Protein AF-A0A7C5IAH4-F1 (afdb_monomer)

Solvent-accessible surface area (backbone atoms only — not comparable to full-atom values): 9444 Å² total; per-residue (Å²): 67,32,39,29,23,93,40,56,78,52,20,49,87,31,59,65,50,56,49,85,66,68,36,58,56,91,59,84,66,89,67,88,42,60,25,32,42,70,59,44,63,62,42,55,31,53,30,39,35,43,32,27,32,43,96,92,43,73,28,76,44,74,42,70,47,73,36,71,8,55,22,60,47,55,65,52,66,68,43,78,52,85,71,53,70,66,52,60,30,53,31,30,76,99,60,45,26,37,19,83,31,48,64,45,38,22,33,48,26,55,54,50,73,91,84,45,82,87,65,87,72,67,78,35,37,21,29,21,39,41,22,37,30,10,14,85,45,97,50,43,49,66,16,31,6,30,39,39,35,16,16,29,22,40,34,79,75,30,63,48,55,39,13,11,34,26,31,9,28,84,72,20,79,68,42,70,35,81,44,58,10,34,26,38,47,48,72,73

Radius of gyration: 15.11 Å; Cα contacts (8 Å, |Δi|>4): 551; chains: 1; bounding box: 35×38×38 Å

Secondary structure (DSSP, 8-state):
-EE-TT--TTSTT-GGGTS---BSTT--S-SS--BB-HHHHH--EEEEEEEEEETTEEEEEEEEEEES-HHHHHTS--EE--S-HHHHHTTSTTT----SS--EEEEEE----TT--S----TT--EEEEEEEE-SSSSSSS--EEEEEEEE--GGG--TT--EEEEE-SS-TT--EEEE-EEEEEE-

Foldseek 3Di:
DKAQQPFLCQAQPHCLQADQDWDPQVDPDPPRDDTDHNQQVAPWFQKKKKWWQAPNDIDIFIWTDTDRHSNRLSNDADDATDRFPVSLQRSHVLARKAADEPFGFAAFDAADDDPAPPCPPLAFAKTAGHWTFHDNDNGRHRTQKIAAANIAGQPQRADRRRRHGIAHADRIPSHGHNGGTMMDMDGD

Nearest PDB structures (foldseek):
  4ywn-assembly1_A  TM=5.403E-01  e=9.386E-01  Mycobacterium avium 104
  7ohp-assembly1_S  TM=4.202E-01  e=5.282E+00  Saccharomyces cerevisiae S288C
  5ilb-assembly1_A  TM=2.274E-01  e=9.583E+00  Arabidopsis thaliana

Mean predicted aligned error: 3.91 Å

Structure (mmCIF, N/CA/C/O backbone):
data_AF-A0A7C5IAH4-F1
#
_entry.id   AF-A0A7C5IAH4-F1
#
loop_
_atom_site.group_PDB
_atom_site.id
_atom_site.type_symbol
_atom_site.label_atom_id
_atom_site.label_alt_id
_atom_site.label_comp_id
_atom_site.label_asym_id
_atom_site.label_entity_id
_atom_site.label_seq_id
_atom_site.pdbx_PDB_ins_code
_atom_site.Cartn_x
_atom_site.Cartn_y
_atom_site.Cartn_z
_atom_site.occupancy
_atom_site.B_iso_or_equiv
_atom_site.auth_seq_id
_atom_site.auth_comp_id
_atom_site.auth_asym_id
_atom_site.auth_atom_id
_atom_site.pdbx_PDB_model_num
ATOM 1 N N . MET A 1 1 ? -6.726 2.984 10.040 1.00 95.94 1 MET A N 1
ATOM 2 C CA . MET A 1 1 ? -5.299 3.289 10.308 1.00 95.94 1 MET A CA 1
ATOM 3 C C . MET A 1 1 ? -4.932 4.519 9.498 1.00 95.94 1 MET A C 1
ATOM 5 O O . MET A 1 1 ? -5.522 4.708 8.438 1.00 95.94 1 MET A O 1
ATOM 9 N N . LYS A 1 2 ? -4.020 5.352 9.992 1.00 96.31 2 LYS A N 1
ATOM 10 C CA . LYS A 1 2 ? -3.484 6.521 9.293 1.00 96.31 2 LYS A CA 1
ATOM 11 C C . LYS A 1 2 ? -1.965 6.414 9.242 1.00 96.31 2 LYS A C 1
ATOM 13 O O . LYS A 1 2 ? -1.368 5.999 10.233 1.00 96.31 2 LYS A O 1
ATOM 18 N N . THR A 1 3 ? -1.364 6.789 8.122 1.00 96.44 3 THR A N 1
ATOM 19 C CA . THR A 1 3 ? 0.090 6.841 7.945 1.00 96.44 3 THR A CA 1
ATOM 20 C C . THR A 1 3 ? 0.494 8.264 7.581 1.00 96.44 3 THR A C 1
ATOM 22 O O . THR A 1 3 ? -0.057 8.865 6.659 1.00 96.44 3 THR A O 1
ATOM 25 N N . LEU A 1 4 ? 1.439 8.835 8.319 1.00 96.38 4 LEU A N 1
ATOM 26 C CA . LEU A 1 4 ? 2.018 10.130 7.992 1.00 96.38 4 LEU A CA 1
ATOM 27 C C . LEU A 1 4 ? 3.124 9.918 6.953 1.00 96.38 4 LEU A C 1
ATOM 29 O O . LEU A 1 4 ? 4.078 9.190 7.215 1.00 96.38 4 LEU A O 1
ATOM 33 N N . GLY A 1 5 ? 3.024 10.561 5.786 1.00 95.50 5 GLY A N 1
ATOM 34 C CA . GLY A 1 5 ? 3.959 10.314 4.678 1.00 95.50 5 GLY A CA 1
ATOM 35 C C . GLY A 1 5 ? 5.416 10.678 4.992 1.00 95.50 5 GLY A C 1
ATOM 36 O O . GLY A 1 5 ? 6.334 10.100 4.418 1.00 95.50 5 GLY A O 1
ATOM 37 N N . SER A 1 6 ? 5.646 11.608 5.923 1.00 95.19 6 SER A N 1
ATOM 38 C CA . SER A 1 6 ? 6.979 12.010 6.401 1.00 95.19 6 SER A CA 1
ATOM 39 C C . SER A 1 6 ? 7.531 11.143 7.541 1.00 95.19 6 SER A C 1
ATOM 41 O O . SER A 1 6 ? 8.636 11.393 8.016 1.00 95.19 6 SER A O 1
ATOM 43 N N . SER A 1 7 ? 6.776 10.147 8.002 1.00 95.88 7 SER A N 1
ATOM 44 C CA . SER A 1 7 ? 7.198 9.194 9.030 1.00 95.88 7 SER A CA 1
ATOM 45 C C . SER A 1 7 ? 7.733 7.908 8.397 1.00 95.88 7 SER A C 1
ATOM 47 O O . SER A 1 7 ? 7.504 7.653 7.221 1.00 95.88 7 SER A O 1
ATOM 49 N N . ASN A 1 8 ? 8.406 7.067 9.181 1.00 95.44 8 ASN A N 1
ATOM 50 C CA . ASN A 1 8 ? 8.755 5.688 8.819 1.00 95.44 8 ASN A CA 1
ATOM 51 C C . ASN A 1 8 ? 8.068 4.646 9.727 1.00 95.44 8 ASN A C 1
ATOM 53 O O . ASN A 1 8 ? 8.362 3.456 9.667 1.00 95.44 8 ASN A O 1
ATOM 57 N N . ARG A 1 9 ? 7.120 5.065 10.577 1.00 97.06 9 ARG A N 1
ATOM 58 C CA . ARG A 1 9 ? 6.503 4.202 11.603 1.00 97.06 9 ARG A CA 1
ATOM 59 C C . ARG A 1 9 ? 5.793 2.983 11.047 1.00 97.06 9 ARG A C 1
ATOM 61 O O . ARG A 1 9 ? 5.771 1.927 11.678 1.00 97.06 9 ARG A O 1
ATOM 68 N N . PHE A 1 10 ? 5.167 3.161 9.895 1.00 97.69 10 PHE A N 1
ATOM 69 C CA . PHE A 1 10 ? 4.314 2.163 9.276 1.00 97.69 10 PHE A CA 1
ATOM 70 C C . PHE A 1 10 ? 4.863 1.701 7.932 1.00 97.69 10 PHE A C 1
ATOM 72 O O . PHE A 1 10 ? 4.076 1.356 7.064 1.00 97.69 10 PHE A O 1
ATOM 79 N N . ILE A 1 11 ? 6.189 1.653 7.761 1.00 97.75 11 ILE A N 1
ATOM 80 C CA . ILE A 1 11 ? 6.822 0.929 6.644 1.00 97.75 11 ILE A CA 1
ATOM 81 C C . ILE A 1 11 ? 6.448 -0.561 6.670 1.00 97.75 11 ILE A C 1
ATOM 83 O O . ILE A 1 11 ? 5.926 -1.062 7.671 1.00 97.75 11 ILE A O 1
ATOM 87 N N . TYR A 1 12 ? 6.704 -1.282 5.578 1.00 97.12 12 TYR A N 1
ATOM 88 C CA . TYR A 1 12 ? 6.283 -2.681 5.419 1.00 97.12 12 TYR A CA 1
ATOM 89 C C . TYR A 1 12 ? 6.704 -3.591 6.588 1.00 97.12 12 TYR A C 1
ATOM 91 O O . TYR A 1 12 ? 5.894 -4.377 7.091 1.00 97.12 12 TYR A O 1
ATOM 99 N N . SER A 1 13 ? 7.960 -3.481 7.028 1.00 96.06 13 SER A N 1
ATOM 100 C CA . SER A 1 13 ? 8.567 -4.282 8.100 1.00 96.06 13 SER A CA 1
ATOM 101 C C . SER A 1 13 ? 8.073 -3.952 9.514 1.00 96.06 13 SER A C 1
ATOM 103 O O . SER A 1 13 ? 8.376 -4.689 10.452 1.00 96.06 13 SER A O 1
ATOM 105 N N . SER A 1 14 ? 7.284 -2.889 9.685 1.00 97.69 14 SER A N 1
ATOM 106 C CA . SER A 1 14 ? 6.789 -2.462 10.993 1.00 97.69 14 SER A CA 1
ATOM 107 C C . SER A 1 14 ? 5.943 -3.538 11.685 1.00 97.69 14 SER A C 1
ATOM 109 O O . SER A 1 14 ? 4.994 -4.075 11.103 1.00 97.69 14 SER A O 1
ATOM 111 N N . SER A 1 15 ? 6.234 -3.811 12.963 1.00 98.06 15 SER A N 1
ATOM 112 C CA . SER A 1 15 ? 5.470 -4.776 13.768 1.00 98.06 15 SER A CA 1
ATOM 113 C C . SER A 1 15 ? 4.010 -4.361 13.945 1.00 98.06 15 SER A C 1
ATOM 115 O O . SER A 1 15 ? 3.147 -5.228 14.092 1.00 98.06 15 SER A O 1
ATOM 117 N N . TYR A 1 16 ? 3.715 -3.058 13.841 1.00 98.25 16 TYR A N 1
ATOM 118 C CA . TYR A 1 16 ? 2.363 -2.511 13.942 1.00 98.25 16 TYR A CA 1
ATOM 119 C C . TYR A 1 16 ? 1.395 -3.092 12.906 1.00 98.25 16 TYR A C 1
ATOM 121 O O . TYR A 1 16 ? 0.187 -3.055 13.131 1.00 98.25 16 TYR A O 1
ATOM 129 N N . TRP A 1 17 ? 1.868 -3.656 11.793 1.00 98.38 17 TRP A N 1
ATOM 130 C CA . TRP A 1 17 ? 0.987 -4.355 10.853 1.00 98.38 17 TRP A CA 1
ATOM 131 C C . TRP A 1 17 ? 0.451 -5.673 11.423 1.00 98.38 17 TRP A C 1
ATOM 133 O O . TRP A 1 17 ? -0.660 -6.076 11.096 1.00 98.38 17 TRP A O 1
ATOM 143 N N . THR A 1 18 ? 1.217 -6.329 12.292 1.00 98.12 18 THR A N 1
ATOM 144 C CA . THR A 1 18 ? 0.999 -7.725 12.701 1.00 98.12 18 THR A CA 1
ATOM 145 C C . THR A 1 18 ? 0.734 -7.915 14.191 1.00 98.12 18 THR A C 1
ATOM 147 O O . THR A 1 18 ? 0.288 -8.989 14.589 1.00 98.12 18 THR A O 1
ATOM 150 N N . ASP A 1 19 ? 1.009 -6.912 15.021 1.00 97.69 19 ASP A N 1
ATOM 151 C CA . ASP A 1 19 ? 0.797 -6.960 16.468 1.00 97.69 19 ASP A CA 1
ATOM 152 C C . ASP A 1 19 ? -0.551 -6.344 16.893 1.00 97.69 19 ASP A C 1
ATOM 154 O O . ASP A 1 19 ? -1.337 -5.852 16.076 1.00 97.69 19 ASP A O 1
ATOM 158 N N . ASP A 1 20 ? -0.824 -6.367 18.197 1.00 97.75 20 ASP A N 1
ATOM 159 C CA . ASP A 1 20 ? -1.995 -5.734 18.812 1.00 97.75 20 ASP A CA 1
ATOM 160 C C . ASP A 1 20 ? -1.725 -4.316 19.333 1.00 97.75 20 ASP A C 1
ATOM 162 O O . ASP A 1 20 ? -2.642 -3.659 19.823 1.00 97.75 20 ASP A O 1
ATOM 166 N N . ASN A 1 21 ? -0.494 -3.810 19.192 1.00 97.81 21 ASN A N 1
ATOM 167 C CA . ASN A 1 21 ? -0.133 -2.488 19.689 1.00 97.81 21 ASN A CA 1
ATOM 168 C C . ASN A 1 21 ? -0.918 -1.417 18.935 1.00 97.81 21 ASN A C 1
ATOM 170 O O . ASN A 1 21 ? -0.919 -1.376 17.700 1.00 97.81 21 ASN A O 1
ATOM 174 N N . LEU A 1 22 ? -1.580 -0.544 19.687 1.00 97.38 22 LEU A N 1
ATOM 175 C CA . LEU A 1 22 ? -2.223 0.652 19.165 1.00 97.38 22 LEU A CA 1
ATOM 176 C C . LEU A 1 22 ? -1.233 1.815 19.150 1.00 97.38 22 LEU A C 1
ATOM 178 O O . LEU A 1 22 ? -0.190 1.780 19.802 1.00 97.38 22 LEU A O 1
ATOM 182 N N . TYR A 1 23 ? -1.559 2.853 18.388 1.00 97.00 23 TYR A N 1
ATOM 183 C CA . TYR A 1 23 ? -0.737 4.054 18.323 1.00 97.00 23 TYR A CA 1
ATOM 184 C C . TYR A 1 23 ? -1.625 5.260 18.048 1.00 97.00 23 TYR A C 1
ATOM 186 O O . TYR A 1 23 ? -2.385 5.225 17.082 1.00 97.00 23 TYR A O 1
ATOM 194 N N . ASN A 1 24 ? -1.530 6.313 18.865 1.00 95.69 24 ASN A N 1
ATOM 195 C CA . ASN A 1 24 ? -2.350 7.529 18.746 1.00 95.69 24 ASN A CA 1
ATOM 196 C C . ASN A 1 24 ? -3.849 7.243 18.500 1.00 95.69 24 ASN A C 1
ATOM 198 O O . ASN A 1 24 ? -4.512 7.916 17.708 1.00 95.69 24 ASN A O 1
ATOM 202 N N . ASP A 1 25 ? -4.392 6.223 19.157 1.00 93.06 25 ASP A N 1
ATOM 203 C CA . ASP A 1 25 ? -5.750 5.719 18.950 1.00 93.06 25 ASP A CA 1
ATOM 204 C C . ASP A 1 25 ? -6.836 6.663 19.485 1.00 93.06 25 ASP A C 1
ATOM 206 O O . ASP A 1 25 ? -7.975 6.618 19.024 1.00 93.06 25 ASP A O 1
ATOM 210 N N . ALA A 1 26 ? -6.461 7.594 20.364 1.00 91.75 26 ALA A N 1
ATOM 211 C CA . ALA A 1 26 ? -7.306 8.697 20.816 1.00 91.75 26 ALA A CA 1
ATOM 212 C C . ALA A 1 26 ? -7.500 9.816 19.770 1.00 91.75 26 ALA A C 1
ATOM 214 O O . ALA A 1 26 ? -8.230 10.770 20.036 1.00 91.75 26 ALA A O 1
ATOM 215 N N . ASN A 1 27 ? -6.864 9.734 18.592 1.00 85.88 27 ASN A N 1
ATOM 216 C CA . ASN A 1 27 ? -6.973 10.748 17.543 1.00 85.88 27 ASN A CA 1
ATOM 217 C C . ASN A 1 27 ? -7.772 10.242 16.319 1.00 85.88 27 ASN A C 1
ATOM 219 O O . ASN A 1 27 ? -7.165 9.865 15.312 1.00 85.88 27 ASN A O 1
ATOM 223 N N . PRO A 1 28 ? -9.119 10.224 16.359 1.00 81.06 28 PRO A N 1
ATOM 224 C CA . PRO A 1 28 ? -9.950 9.708 15.269 1.00 81.06 28 PRO A CA 1
ATOM 225 C C . PRO A 1 28 ? -10.114 10.685 14.095 1.00 81.06 28 PRO A C 1
ATOM 227 O O . PRO A 1 28 ? -10.723 10.325 13.089 1.00 81.06 28 PRO A O 1
ATOM 230 N N . ASN A 1 29 ? -9.630 11.924 14.218 1.00 86.25 29 ASN A N 1
ATOM 231 C CA . ASN A 1 29 ? -9.806 12.931 13.179 1.00 86.25 29 ASN A CA 1
ATOM 232 C C . ASN A 1 29 ? -8.956 12.604 11.932 1.00 86.25 29 ASN A C 1
ATOM 234 O O . ASN A 1 29 ? -8.137 11.679 11.928 1.00 86.25 29 ASN A O 1
ATOM 238 N N . MET A 1 30 ? -9.143 13.363 10.854 1.00 82.06 30 MET A N 1
ATOM 239 C CA . MET A 1 30 ? -8.402 13.163 9.604 1.00 82.06 30 MET A CA 1
ATOM 240 C C . MET A 1 30 ? -7.064 13.910 9.543 1.00 82.06 30 MET A C 1
ATOM 242 O O . MET A 1 30 ? -6.458 13.964 8.473 1.00 82.06 30 MET A O 1
ATOM 246 N N . ASP A 1 31 ? -6.579 14.451 10.663 1.00 85.81 31 ASP A N 1
ATOM 247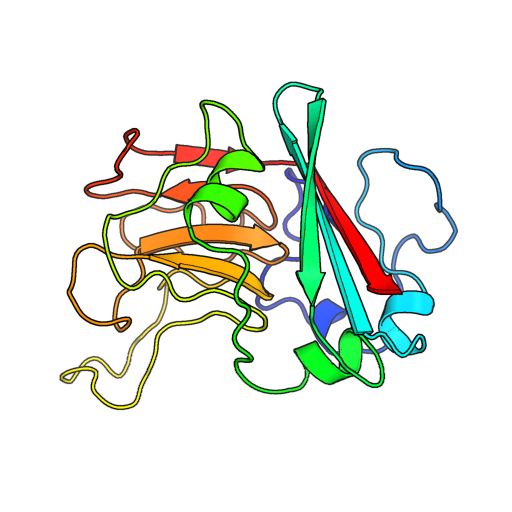 C CA . ASP A 1 31 ? -5.314 15.176 10.676 1.00 85.81 31 ASP A CA 1
ATOM 248 C C . ASP A 1 31 ? -4.162 14.236 10.289 1.00 85.81 31 ASP A C 1
ATOM 250 O O . ASP A 1 31 ? -4.161 13.063 10.709 1.00 85.81 31 ASP A O 1
ATOM 254 N N . PRO A 1 32 ? -3.177 14.734 9.517 1.00 81.69 32 PRO A N 1
ATOM 255 C CA . PRO A 1 32 ? -1.972 13.998 9.163 1.00 81.69 32 PRO A CA 1
ATOM 256 C C . PRO A 1 32 ? -1.164 13.597 10.401 1.00 81.69 32 PRO A C 1
ATOM 258 O O . PRO A 1 32 ? -0.349 14.355 10.919 1.00 81.69 32 PRO A O 1
ATOM 261 N N . ALA A 1 33 ? -1.389 12.379 10.877 1.00 93.69 33 ALA A N 1
ATOM 262 C CA . ALA A 1 33 ? -0.634 11.767 11.956 1.00 93.69 33 ALA A CA 1
ATOM 263 C C . ALA A 1 33 ? -0.692 10.249 11.813 1.00 93.69 33 ALA A C 1
ATOM 265 O O . ALA A 1 33 ? -1.720 9.691 11.421 1.00 93.69 33 ALA A O 1
ATOM 266 N N . ASP A 1 34 ? 0.397 9.585 12.182 1.00 97.00 34 ASP A N 1
ATOM 267 C CA . ASP A 1 34 ? 0.401 8.139 12.355 1.00 97.00 34 ASP A CA 1
ATOM 268 C C . ASP A 1 34 ? -0.626 7.749 13.424 1.00 97.00 34 ASP A C 1
ATOM 270 O O . ASP A 1 34 ? -0.582 8.277 14.538 1.00 97.00 34 ASP A O 1
ATOM 274 N N . ALA A 1 35 ? -1.526 6.817 13.098 1.00 97.50 35 ALA A N 1
ATOM 275 C CA . ALA A 1 35 ? -2.453 6.231 14.059 1.00 97.50 35 ALA A CA 1
ATOM 276 C C . ALA A 1 35 ? -2.885 4.804 13.684 1.00 97.50 35 ALA A C 1
ATOM 278 O O . ALA A 1 35 ? -3.248 4.518 12.538 1.00 97.50 35 ALA A O 1
ATOM 279 N N . LYS A 1 36 ? -2.946 3.913 14.674 1.00 97.69 36 LYS A N 1
ATOM 280 C CA . LYS A 1 36 ? -3.517 2.565 14.581 1.00 97.69 36 LYS A CA 1
ATOM 281 C C . LYS A 1 36 ? -4.576 2.408 15.668 1.00 97.69 36 LYS A C 1
ATOM 283 O O . LYS A 1 36 ? -4.284 2.565 16.846 1.00 97.69 36 LYS A O 1
ATOM 288 N N . TYR A 1 37 ? -5.796 2.085 15.246 1.00 96.81 37 TYR A N 1
ATOM 289 C CA . TYR A 1 37 ? -6.985 2.014 16.099 1.00 96.81 37 TYR A CA 1
ATOM 290 C C . TYR A 1 37 ? -7.401 0.569 16.360 1.00 96.81 37 TYR A C 1
ATOM 292 O O . TYR A 1 37 ? -7.124 -0.304 15.536 1.00 96.81 37 TYR A O 1
ATOM 300 N N . GLN A 1 38 ? -8.182 0.349 17.421 1.00 96.69 38 GLN A N 1
ATOM 301 C CA . GLN A 1 38 ? -8.754 -0.957 17.775 1.00 96.69 38 GLN A CA 1
ATOM 302 C C . GLN A 1 38 ? -9.478 -1.647 16.606 1.00 96.69 38 GLN A C 1
ATOM 304 O O . GLN A 1 38 ? -9.426 -2.868 16.461 1.00 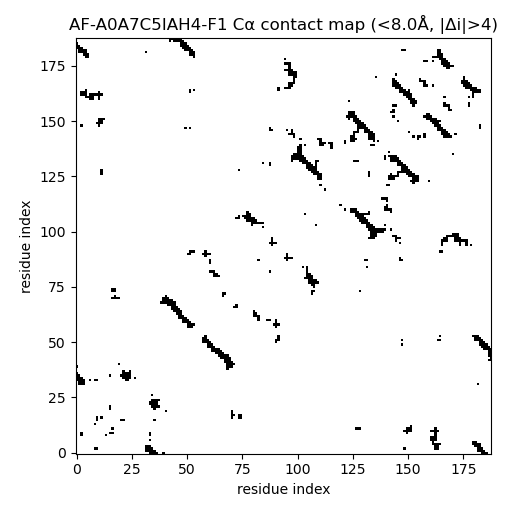96.69 38 GLN A O 1
ATOM 309 N N . GLY A 1 39 ? -10.114 -0.875 15.719 1.00 96.62 39 GLY A N 1
ATOM 310 C CA . GLY A 1 39 ? -10.783 -1.424 14.539 1.00 96.62 39 GLY A CA 1
ATOM 311 C C . GLY A 1 39 ? -9.853 -2.215 13.612 1.00 96.62 39 GLY A C 1
ATOM 312 O O . GLY A 1 39 ? -10.277 -3.189 13.001 1.00 96.62 39 GLY A O 1
ATOM 313 N N . PHE A 1 40 ? -8.564 -1.871 13.562 1.00 97.88 40 PHE A N 1
ATOM 314 C CA . PHE A 1 40 ? -7.575 -2.600 12.766 1.00 97.88 40 PHE A CA 1
ATOM 315 C C . PHE A 1 40 ? -7.392 -4.051 13.242 1.00 97.88 40 PHE A C 1
ATOM 317 O O . PHE A 1 40 ? -7.151 -4.942 12.427 1.00 97.88 40 PHE A O 1
ATOM 324 N N . THR A 1 41 ? -7.509 -4.297 14.550 1.00 97.50 41 THR A N 1
ATOM 325 C CA . THR A 1 41 ? -7.243 -5.606 15.163 1.00 97.50 41 THR A CA 1
ATOM 326 C C . THR A 1 41 ? -8.499 -6.458 15.325 1.00 97.50 41 THR A C 1
ATOM 328 O O . THR A 1 41 ? -8.380 -7.683 15.381 1.00 97.50 41 THR A O 1
ATOM 331 N N . THR A 1 42 ? -9.687 -5.841 15.345 1.00 97.38 42 THR A N 1
ATOM 332 C CA . THR A 1 42 ? -10.936 -6.504 15.770 1.00 97.38 42 THR A CA 1
ATOM 333 C C . THR A 1 42 ? -12.082 -6.493 14.769 1.00 97.38 42 THR A C 1
ATOM 335 O O . THR A 1 42 ? -12.963 -7.337 14.900 1.00 97.38 42 THR A O 1
ATOM 338 N N . ILE A 1 43 ? -12.121 -5.566 13.804 1.00 97.94 43 ILE A N 1
ATOM 339 C CA . ILE A 1 43 ? -13.286 -5.439 12.918 1.00 97.94 43 ILE A CA 1
ATOM 340 C C . ILE A 1 43 ? -13.144 -6.397 11.730 1.00 97.94 43 ILE A C 1
ATOM 342 O O . ILE A 1 43 ? -12.233 -6.194 10.919 1.00 97.94 43 ILE A O 1
ATOM 346 N N . PRO A 1 44 ? -14.041 -7.391 11.581 1.00 98.44 44 PRO A N 1
ATOM 347 C CA . PRO A 1 44 ? -14.133 -8.157 10.351 1.00 98.44 44 PRO A CA 1
ATOM 348 C C . PRO A 1 44 ? -14.652 -7.265 9.228 1.00 98.44 44 PRO A C 1
ATOM 350 O O . PRO A 1 44 ? -15.433 -6.343 9.460 1.00 98.44 44 PRO A O 1
ATOM 353 N N . PHE A 1 45 ? -14.222 -7.542 8.005 1.00 98.50 45 PHE A N 1
ATOM 354 C CA . PHE A 1 45 ? -14.566 -6.709 6.862 1.00 98.50 45 PHE A CA 1
ATOM 355 C C . PHE A 1 45 ? -14.713 -7.523 5.583 1.00 98.50 45 PHE A C 1
ATOM 357 O O . PHE A 1 45 ? -14.229 -8.651 5.480 1.00 98.50 45 PHE A O 1
ATOM 364 N N . SER A 1 46 ? -15.385 -6.915 4.611 1.00 98.19 46 SER A N 1
ATOM 365 C CA . SER A 1 46 ? -15.563 -7.426 3.246 1.00 98.19 46 SER A CA 1
ATOM 366 C C . SER A 1 46 ? -15.173 -6.402 2.176 1.00 98.19 46 SER A C 1
ATOM 368 O O . SER A 1 46 ? -15.031 -6.742 0.996 1.00 98.19 46 SER A O 1
ATOM 370 N N . GLN A 1 47 ? -14.967 -5.146 2.580 1.00 98.12 47 GLN A N 1
ATOM 371 C CA . GLN A 1 47 ? -14.449 -4.093 1.725 1.00 98.12 47 GLN A CA 1
ATOM 372 C C . GLN A 1 47 ? -13.367 -3.280 2.420 1.00 98.12 47 GLN A C 1
ATOM 374 O O . GLN A 1 47 ? -13.405 -3.036 3.628 1.00 98.12 47 GLN A O 1
ATOM 379 N N . VAL A 1 48 ? -12.431 -2.800 1.608 1.00 98.50 48 VAL A N 1
ATOM 380 C CA . VAL A 1 48 ? -11.341 -1.924 2.025 1.00 98.50 48 VAL A CA 1
ATOM 381 C C . VAL A 1 48 ? -11.412 -0.634 1.232 1.00 98.50 48 VAL A C 1
ATOM 383 O O . VAL A 1 48 ? -11.680 -0.643 0.031 1.00 98.50 48 VAL A O 1
ATOM 386 N N . ARG A 1 49 ? -11.150 0.484 1.908 1.00 98.44 49 ARG A N 1
ATOM 387 C CA . ARG A 1 49 ? -10.975 1.789 1.280 1.00 98.44 49 ARG A CA 1
ATOM 388 C C . ARG A 1 49 ? -9.631 2.376 1.686 1.00 98.44 49 ARG A C 1
ATOM 390 O O . ARG A 1 49 ? -9.380 2.615 2.868 1.00 98.44 49 ARG A O 1
ATOM 397 N N . VAL A 1 50 ? -8.792 2.619 0.688 1.00 98.38 50 VAL A N 1
ATOM 398 C CA . VAL A 1 50 ? -7.490 3.273 0.818 1.00 98.38 50 VAL A CA 1
ATOM 399 C C . VAL A 1 50 ? -7.615 4.708 0.331 1.00 98.38 50 VAL A C 1
ATOM 401 O O . VAL A 1 50 ? -8.280 4.974 -0.671 1.00 98.38 50 VAL A O 1
ATOM 404 N N . GLY A 1 51 ? -6.991 5.636 1.047 1.00 98.06 51 GLY A N 1
ATOM 405 C CA . GLY A 1 51 ? -6.836 7.015 0.611 1.00 98.06 51 GLY A CA 1
ATOM 406 C C . GLY A 1 51 ? -5.385 7.446 0.653 1.00 98.06 51 GLY A C 1
ATOM 407 O O . GLY A 1 51 ? -4.688 7.125 1.613 1.00 98.06 51 GLY A O 1
ATOM 408 N N . LEU A 1 52 ? -4.956 8.196 -0.358 1.00 98.19 52 LEU A N 1
ATOM 409 C CA . LEU A 1 52 ? -3.683 8.911 -0.348 1.00 98.19 52 LEU A CA 1
ATOM 410 C C . LEU A 1 52 ? -3.968 10.403 -0.495 1.00 98.19 52 LEU A C 1
ATOM 412 O O . LEU A 1 52 ? -4.659 10.829 -1.423 1.00 98.19 52 LEU A O 1
ATOM 416 N N . GLN A 1 53 ? -3.454 11.193 0.442 1.00 97.25 53 GLN A N 1
ATOM 417 C CA . GLN A 1 53 ? -3.482 12.646 0.379 1.00 97.25 53 GLN A CA 1
ATOM 418 C C . GLN A 1 53 ? -2.173 13.155 -0.210 1.00 97.25 53 GLN A C 1
ATOM 420 O O . GLN A 1 53 ? -1.120 13.080 0.426 1.00 97.25 53 GLN A O 1
ATOM 425 N N . TYR A 1 54 ? -2.271 13.686 -1.424 1.00 94.00 54 TYR A N 1
ATOM 426 C CA . TYR A 1 54 ? -1.170 14.202 -2.225 1.00 94.00 54 TYR A CA 1
ATOM 427 C C . TYR A 1 54 ? -1.573 15.560 -2.807 1.00 94.00 54 TYR A C 1
ATOM 429 O O . TYR A 1 54 ? -2.705 15.734 -3.256 1.00 94.00 54 TYR A O 1
ATOM 437 N N . GLY A 1 55 ? -0.683 16.556 -2.738 1.00 90.88 55 GLY A N 1
ATOM 438 C CA . GLY A 1 55 ? -0.997 17.919 -3.192 1.00 90.88 55 GLY A CA 1
ATOM 439 C C . GLY A 1 55 ? -2.197 18.555 -2.471 1.00 90.88 55 GLY A C 1
ATOM 440 O O . GLY A 1 55 ? -2.965 19.291 -3.080 1.00 90.88 55 GLY A O 1
ATOM 441 N N . GLY A 1 56 ? -2.416 18.219 -1.193 1.00 90.81 56 GLY A N 1
ATOM 442 C CA . GLY A 1 56 ? -3.535 18.730 -0.387 1.00 90.81 56 GLY A CA 1
ATOM 443 C C . GLY A 1 56 ? -4.896 18.073 -0.654 1.00 90.81 56 GLY A C 1
ATOM 444 O O . GLY A 1 56 ? -5.848 18.355 0.068 1.00 90.81 56 GLY A O 1
ATOM 445 N N . THR A 1 57 ? -4.997 17.165 -1.630 1.00 93.88 57 THR A N 1
ATOM 446 C CA . THR A 1 57 ? -6.243 16.459 -1.970 1.00 93.88 57 THR A CA 1
ATOM 447 C C . THR A 1 57 ? -6.136 14.980 -1.632 1.00 93.88 57 THR A C 1
ATOM 449 O O . THR A 1 57 ? -5.121 14.349 -1.921 1.00 93.88 57 THR A O 1
ATOM 452 N N . THR A 1 58 ? -7.191 14.411 -1.045 1.00 97.06 58 THR A N 1
ATOM 453 C CA . THR A 1 58 ? -7.270 12.972 -0.769 1.00 97.06 58 THR A CA 1
ATOM 454 C C . THR A 1 58 ? -8.049 12.258 -1.861 1.00 97.06 58 THR A C 1
ATOM 456 O O . THR A 1 58 ? -9.248 12.488 -2.022 1.00 97.06 58 THR A O 1
ATOM 459 N N . ASN A 1 59 ? -7.381 11.350 -2.569 1.00 98.19 59 ASN A N 1
ATOM 460 C CA . ASN A 1 59 ? -8.013 10.466 -3.544 1.00 98.19 59 ASN A CA 1
ATOM 461 C C . ASN A 1 59 ? -8.255 9.101 -2.915 1.00 98.19 59 ASN A C 1
ATOM 463 O O . ASN A 1 59 ? -7.483 8.661 -2.063 1.00 98.19 59 ASN A O 1
ATOM 467 N N . TRP A 1 60 ? -9.339 8.446 -3.325 1.00 98.25 60 TRP A N 1
ATOM 468 C CA . TRP A 1 60 ? -9.828 7.231 -2.686 1.00 98.25 60 TRP A CA 1
ATOM 469 C C . TRP A 1 60 ? -9.951 6.086 -3.674 1.00 98.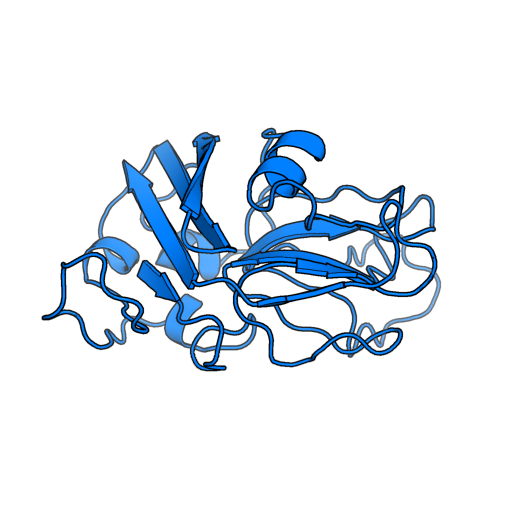25 60 TRP A C 1
ATOM 471 O O . TRP A 1 60 ? -10.452 6.262 -4.780 1.00 98.25 60 TRP A O 1
ATOM 481 N N . LEU A 1 61 ? -9.601 4.898 -3.201 1.00 98.56 61 LEU A N 1
ATOM 482 C CA . LEU A 1 61 ? -9.789 3.638 -3.893 1.00 98.56 61 LEU A CA 1
ATOM 483 C C . LEU A 1 61 ? -10.531 2.680 -2.964 1.00 98.56 61 LEU A C 1
ATOM 485 O O . LEU A 1 61 ? -10.125 2.492 -1.819 1.00 98.56 61 LEU A O 1
ATOM 489 N N . THR A 1 62 ? -11.628 2.094 -3.442 1.00 98.56 62 THR A N 1
ATOM 490 C CA . THR A 1 62 ? -12.390 1.069 -2.714 1.00 98.56 62 THR A CA 1
ATOM 491 C C . THR A 1 62 ? -12.376 -0.225 -3.512 1.00 98.56 62 THR A C 1
ATOM 493 O O . THR A 1 62 ? -12.637 -0.200 -4.711 1.00 98.56 62 THR A O 1
ATOM 496 N N . PHE A 1 63 ? -12.094 -1.342 -2.850 1.00 98.19 63 PHE A N 1
ATOM 497 C CA . PHE A 1 63 ? -12.054 -2.667 -3.463 1.00 98.19 63 PHE A CA 1
ATOM 498 C C . PHE A 1 63 ? -12.536 -3.739 -2.483 1.00 98.19 63 PHE A C 1
ATOM 500 O O . PHE A 1 63 ? -12.618 -3.524 -1.269 1.00 98.19 63 PHE A O 1
ATOM 507 N N . SER A 1 64 ? -12.882 -4.901 -3.030 1.00 97.19 64 SER A N 1
ATOM 508 C CA . SER A 1 64 ? -13.282 -6.066 -2.243 1.00 97.19 64 SER A CA 1
ATOM 509 C C . SER A 1 64 ? -12.063 -6.705 -1.588 1.00 97.19 64 SER A C 1
ATOM 511 O O . SER A 1 64 ? -11.022 -6.877 -2.218 1.00 97.19 64 SER A O 1
ATOM 513 N N . GLY A 1 65 ? -12.202 -7.089 -0.328 1.00 94.44 65 GLY A N 1
ATOM 514 C CA . GLY A 1 65 ? -11.170 -7.781 0.431 1.00 94.44 65 GLY A CA 1
ATOM 515 C C . GLY A 1 65 ? -11.768 -8.223 1.751 1.00 94.44 65 GLY A C 1
ATOM 516 O O . GLY A 1 65 ? -12.499 -7.452 2.363 1.00 94.44 65 GLY A O 1
ATOM 517 N N . ALA A 1 66 ? -11.501 -9.457 2.168 1.00 95.69 66 ALA A N 1
ATOM 518 C CA . ALA A 1 66 ? -12.145 -10.035 3.337 1.00 95.69 66 ALA A CA 1
ATOM 519 C C . ALA A 1 66 ? -11.128 -10.534 4.359 1.00 95.69 66 ALA A C 1
ATOM 521 O O . ALA A 1 66 ? -10.074 -11.063 4.007 1.00 95.69 66 ALA A O 1
ATOM 522 N N . GLY A 1 67 ? -11.479 -10.395 5.631 1.00 97.25 67 GLY A N 1
ATOM 523 C CA . GLY A 1 67 ? -10.692 -10.912 6.739 1.00 97.25 67 GLY A CA 1
ATOM 524 C C . GLY A 1 67 ? -11.404 -10.713 8.069 1.00 97.25 67 GLY A C 1
ATOM 525 O O . GLY A 1 67 ? -12.247 -9.829 8.208 1.00 97.25 67 GLY A O 1
ATOM 526 N N . ASN A 1 68 ? -11.035 -11.521 9.065 1.00 98.06 68 ASN A N 1
ATOM 527 C CA . ASN A 1 68 ? -11.557 -11.381 10.431 1.00 98.06 68 ASN A CA 1
ATOM 528 C C . ASN A 1 68 ? -11.094 -10.075 11.101 1.00 98.06 68 ASN A C 1
ATOM 530 O O . ASN A 1 68 ? -11.756 -9.578 12.004 1.00 98.06 68 ASN A O 1
ATOM 534 N N . SER A 1 69 ? -9.959 -9.530 10.660 1.00 98.31 69 SER A N 1
ATOM 535 C CA . SER A 1 69 ? -9.506 -8.163 10.913 1.00 98.31 69 SER A CA 1
ATOM 536 C C . SER A 1 69 ? -8.363 -7.806 9.969 1.00 98.31 69 SER A C 1
ATOM 538 O O . SER A 1 69 ? -7.784 -8.691 9.331 1.00 98.31 69 SER A O 1
ATOM 540 N N . MET A 1 70 ? -8.012 -6.520 9.861 1.00 98.56 70 MET A N 1
ATOM 541 C CA . MET A 1 70 ? -6.874 -6.116 9.029 1.00 98.56 70 MET A CA 1
ATOM 542 C C . MET A 1 70 ? -5.569 -6.725 9.559 1.00 98.56 70 MET A C 1
ATOM 544 O O . MET A 1 70 ? -4.779 -7.237 8.773 1.00 98.56 70 MET A O 1
ATOM 548 N N . LYS A 1 71 ? -5.390 -6.784 10.888 1.00 98.50 71 LYS A N 1
ATOM 549 C CA . LYS A 1 71 ? -4.268 -7.500 11.522 1.00 98.50 71 LYS A CA 1
ATOM 550 C C . LYS A 1 71 ? -4.175 -8.952 11.042 1.00 98.50 71 LYS A C 1
ATOM 552 O O . LYS A 1 71 ? -3.095 -9.392 10.665 1.00 98.50 71 LYS A O 1
ATOM 557 N N . ALA A 1 72 ? -5.295 -9.682 11.015 1.00 98.31 72 ALA A N 1
ATOM 558 C CA . ALA A 1 72 ? -5.310 -11.079 10.578 1.00 98.31 72 ALA A CA 1
ATOM 559 C C . ALA A 1 72 ? -4.853 -11.241 9.116 1.00 98.31 72 ALA A C 1
ATOM 561 O O . ALA A 1 72 ? -4.116 -12.172 8.805 1.00 98.31 72 ALA A O 1
ATOM 562 N N . VAL A 1 73 ? -5.230 -10.311 8.231 1.00 98.31 73 VAL A N 1
ATOM 563 C CA . VAL A 1 73 ? -4.750 -10.297 6.837 1.00 98.31 73 VAL A CA 1
ATOM 564 C C . VAL A 1 73 ? -3.247 -10.006 6.769 1.00 98.31 73 VAL A C 1
ATOM 566 O O . VAL A 1 73 ? -2.517 -10.681 6.051 1.00 98.31 73 VAL A O 1
ATOM 569 N N . MET A 1 74 ? -2.752 -9.052 7.560 1.00 98.12 74 MET A N 1
ATOM 570 C CA . MET A 1 74 ? -1.331 -8.672 7.586 1.00 98.12 74 MET A CA 1
ATOM 571 C C . MET A 1 74 ? -0.404 -9.736 8.189 1.00 98.12 74 MET A C 1
ATOM 573 O O . MET A 1 74 ? 0.784 -9.760 7.867 1.00 98.12 74 MET A O 1
ATOM 577 N N . GLN A 1 75 ? -0.932 -10.603 9.057 1.00 97.69 75 GLN A N 1
ATOM 578 C CA . GLN A 1 75 ? -0.227 -11.772 9.599 1.00 97.69 75 GLN A CA 1
ATOM 579 C C . GLN A 1 75 ? -0.121 -12.927 8.588 1.00 97.69 75 GLN A C 1
ATOM 581 O O . GLN A 1 75 ? 0.670 -13.846 8.792 1.00 97.69 75 GLN A O 1
ATOM 586 N N . GLY A 1 76 ? -0.924 -12.898 7.521 1.00 95.12 76 GLY A N 1
ATOM 587 C CA . GLY A 1 76 ? -0.895 -13.883 6.446 1.00 95.12 76 GLY A CA 1
ATOM 588 C C . GLY A 1 76 ? 0.149 -13.589 5.365 1.00 95.12 76 GLY A C 1
ATOM 589 O O . GLY A 1 76 ? 1.025 -12.738 5.503 1.00 95.12 76 GLY A O 1
ATOM 590 N N . GLY A 1 77 ? 0.034 -14.321 4.256 1.00 93.69 77 GLY A N 1
ATOM 591 C CA . GLY A 1 77 ? 0.816 -14.089 3.042 1.00 93.69 77 GLY A CA 1
ATOM 592 C C . GLY A 1 77 ? 0.168 -13.075 2.097 1.00 93.69 77 GLY A C 1
ATOM 593 O O . GLY A 1 77 ? -0.751 -12.342 2.467 1.00 93.69 77 GLY A O 1
ATOM 594 N N . TYR A 1 78 ? 0.650 -13.058 0.856 1.00 95.44 78 TYR A N 1
ATOM 595 C CA . TYR A 1 78 ? 0.066 -12.266 -0.224 1.00 95.44 78 TYR A CA 1
ATOM 596 C C . TYR A 1 78 ? -1.396 -12.650 -0.493 1.00 95.44 78 TYR A C 1
ATOM 598 O O . TYR A 1 78 ? -1.710 -13.835 -0.626 1.00 95.44 78 TYR A O 1
ATOM 606 N N . VAL A 1 79 ? -2.261 -11.648 -0.656 1.00 96.44 79 VAL A N 1
ATOM 607 C CA . VAL A 1 79 ? -3.659 -11.823 -1.077 1.00 96.44 79 VAL A CA 1
ATOM 608 C C . VAL A 1 79 ? -3.969 -10.825 -2.184 1.00 96.44 79 VAL A C 1
ATOM 610 O O . VAL A 1 79 ? -3.890 -9.619 -1.967 1.00 96.44 79 VAL A O 1
ATOM 613 N N . ALA A 1 80 ? -4.330 -11.328 -3.364 1.00 96.75 80 ALA A N 1
ATOM 614 C CA . ALA A 1 80 ? -4.605 -10.501 -4.532 1.00 96.75 80 ALA A CA 1
ATOM 615 C C . ALA A 1 80 ? -5.879 -9.656 -4.381 1.00 96.75 80 ALA A C 1
ATOM 617 O O . ALA A 1 80 ? -6.863 -10.086 -3.775 1.00 96.75 80 ALA A O 1
ATOM 618 N N . THR A 1 81 ? -5.872 -8.482 -5.009 1.00 96.50 81 THR A N 1
ATOM 619 C CA . THR A 1 81 ? -7.066 -7.663 -5.269 1.00 96.50 81 THR A CA 1
ATOM 620 C C . THR A 1 81 ? -7.301 -7.547 -6.772 1.00 96.50 81 THR A C 1
ATOM 622 O O . THR A 1 81 ? -6.541 -8.085 -7.573 1.00 96.50 81 THR A O 1
ATOM 625 N N . ASN A 1 82 ? -8.384 -6.880 -7.164 1.00 96.00 82 ASN A N 1
ATOM 626 C CA . ASN A 1 82 ? -8.760 -6.679 -8.564 1.00 96.00 82 ASN A CA 1
ATOM 627 C C . ASN A 1 82 ? -9.112 -5.214 -8.870 1.00 96.00 82 ASN A C 1
ATOM 629 O O . ASN A 1 82 ? -10.007 -4.950 -9.672 1.00 96.00 82 ASN A O 1
ATOM 633 N N . ALA A 1 83 ? -8.459 -4.263 -8.195 1.00 97.69 83 ALA A N 1
ATOM 634 C CA . ALA A 1 83 ? -8.734 -2.843 -8.388 1.00 97.69 83 ALA A CA 1
ATOM 635 C C . ALA A 1 83 ? -8.189 -2.330 -9.731 1.00 97.69 83 ALA A C 1
ATOM 637 O O . ALA A 1 83 ? -8.785 -1.444 -10.342 1.00 97.69 83 ALA A O 1
ATOM 638 N N . GLY A 1 84 ? -7.082 -2.906 -10.200 1.00 98.19 84 GLY A N 1
ATOM 639 C CA . GLY A 1 84 ? -6.400 -2.549 -11.434 1.00 98.19 84 GLY A CA 1
ATOM 640 C C . GLY A 1 84 ? -5.332 -1.469 -11.248 1.00 98.19 84 GLY A C 1
ATOM 641 O O . GLY A 1 84 ? -5.450 -0.562 -10.422 1.00 98.19 84 GLY A O 1
ATOM 642 N N . ARG A 1 85 ? -4.280 -1.548 -12.073 1.00 97.94 85 ARG A N 1
ATOM 643 C CA . ARG A 1 85 ? -3.119 -0.638 -12.072 1.00 97.94 85 ARG A CA 1
ATOM 644 C C . ARG A 1 85 ? -3.516 0.839 -12.075 1.00 97.94 85 ARG A C 1
ATOM 646 O O . ARG A 1 85 ? -3.025 1.609 -11.250 1.00 97.94 85 ARG A O 1
ATOM 653 N N . ASP A 1 86 ? -4.416 1.230 -12.973 1.00 98.06 86 ASP A N 1
ATOM 654 C CA . ASP A 1 86 ? -4.821 2.630 -13.123 1.00 98.06 86 ASP A CA 1
ATOM 655 C C . ASP A 1 86 ? -5.527 3.161 -11.877 1.00 98.06 86 ASP A C 1
ATOM 657 O O . ASP A 1 86 ? -5.339 4.316 -11.503 1.00 98.06 86 ASP A O 1
ATOM 661 N N . ALA A 1 87 ? -6.286 2.314 -11.180 1.00 98.44 87 ALA A N 1
ATOM 662 C CA . ALA A 1 87 ? -6.960 2.699 -9.949 1.00 98.44 87 ALA A CA 1
ATOM 663 C C . ALA A 1 87 ? -5.953 3.049 -8.840 1.00 98.44 87 ALA A C 1
ATOM 665 O O . ALA A 1 87 ? -6.134 4.043 -8.134 1.00 98.44 87 ALA A O 1
ATOM 666 N N . TRP A 1 88 ? -4.854 2.294 -8.737 1.00 98.56 88 TRP A N 1
ATOM 667 C CA . TRP A 1 88 ? -3.753 2.612 -7.827 1.00 98.56 88 TRP A CA 1
ATOM 668 C C . TRP A 1 88 ? -3.019 3.891 -8.229 1.00 98.56 88 TRP A C 1
ATOM 670 O O . TRP A 1 88 ? -2.800 4.754 -7.381 1.00 98.56 88 TRP A O 1
ATOM 680 N N . LYS A 1 89 ? -2.691 4.066 -9.516 1.00 98.19 89 LYS A N 1
ATOM 681 C CA . LYS A 1 89 ? -2.055 5.300 -10.013 1.00 98.19 89 LYS A CA 1
ATOM 682 C C . LYS A 1 89 ? -2.920 6.540 -9.755 1.00 98.19 89 LYS A C 1
ATOM 684 O O . LYS A 1 89 ? -2.400 7.579 -9.352 1.00 98.19 89 LYS A O 1
ATOM 689 N N . ASN A 1 90 ? -4.239 6.416 -9.899 1.00 97.69 90 ASN A N 1
ATOM 690 C CA . ASN A 1 90 ? -5.203 7.499 -9.687 1.00 97.69 90 ASN A CA 1
ATOM 691 C C . ASN A 1 90 ? -5.357 7.934 -8.220 1.00 97.69 90 ASN A C 1
ATOM 693 O O . ASN A 1 90 ? -5.929 8.993 -7.965 1.00 97.69 90 ASN A O 1
ATOM 697 N N . LEU A 1 91 ? -4.803 7.196 -7.250 1.00 98.25 91 LEU A N 1
ATOM 698 C CA . LEU A 1 91 ? -4.654 7.710 -5.883 1.00 98.25 91 LEU A CA 1
ATOM 699 C C . LEU A 1 91 ? -3.694 8.911 -5.817 1.00 98.25 91 LEU A C 1
ATOM 701 O O . LEU A 1 91 ? -3.751 9.696 -4.870 1.00 98.25 91 LEU A O 1
ATOM 705 N N . MET A 1 92 ? -2.830 9.078 -6.821 1.00 96.62 92 MET A N 1
ATOM 706 C CA . MET A 1 92 ? -1.887 10.189 -6.935 1.00 96.62 92 MET A CA 1
ATOM 707 C C . MET A 1 92 ? -1.992 10.838 -8.324 1.00 96.62 92 MET A C 1
ATOM 709 O O . MET A 1 92 ? -1.108 10.649 -9.161 1.00 96.62 92 MET A O 1
ATOM 713 N N . PRO A 1 93 ? -3.060 11.605 -8.611 1.00 93.88 93 PRO A N 1
ATOM 714 C CA . PRO A 1 93 ? -3.257 12.237 -9.913 1.00 93.88 93 PRO A CA 1
ATOM 715 C C . PRO A 1 93 ? -2.033 13.057 -10.341 1.00 93.88 93 PRO A C 1
ATOM 717 O O . PRO A 1 93 ? -1.541 13.893 -9.585 1.00 93.88 93 PRO A O 1
ATOM 720 N N . GLY A 1 94 ? -1.509 12.780 -11.538 1.00 91.81 94 GLY A N 1
ATOM 721 C CA . GLY A 1 94 ? -0.301 13.420 -12.078 1.00 91.81 94 GLY A CA 1
ATOM 722 C C . GLY A 1 94 ? 1.025 13.019 -11.410 1.00 91.81 94 GLY A C 1
ATOM 723 O O . GLY A 1 94 ? 2.083 13.409 -11.901 1.00 91.81 94 GLY A O 1
ATOM 724 N N . GLY A 1 95 ? 0.989 12.240 -10.324 1.00 91.25 95 GLY A N 1
ATOM 725 C CA . GLY A 1 95 ? 2.167 11.805 -9.569 1.00 91.25 95 GLY A CA 1
ATOM 726 C C . GLY A 1 95 ? 2.370 10.289 -9.494 1.00 91.25 95 GLY A C 1
ATOM 727 O O . GLY A 1 95 ? 3.473 9.864 -9.172 1.00 91.25 95 GLY A O 1
ATOM 728 N N . GLY A 1 96 ? 1.349 9.474 -9.768 1.00 96.62 96 GLY A N 1
ATOM 729 C CA . GLY A 1 96 ? 1.419 8.015 -9.689 1.00 96.62 96 GLY A CA 1
ATOM 730 C C . GLY A 1 96 ? 2.140 7.415 -10.890 1.00 96.62 96 GLY A C 1
ATOM 731 O O . GLY A 1 96 ? 1.589 7.394 -11.987 1.00 96.62 96 GLY A O 1
ATOM 732 N N . SER A 1 97 ? 3.347 6.905 -10.669 1.00 97.62 97 SER A N 1
ATOM 733 C CA . SER A 1 97 ? 4.232 6.334 -11.684 1.00 97.62 97 SER A CA 1
ATOM 734 C C . SER A 1 97 ? 4.600 4.903 -11.311 1.00 97.62 97 SER A C 1
ATOM 736 O O . SER A 1 97 ? 4.834 4.604 -10.144 1.00 97.62 97 SER A O 1
ATOM 738 N N . LEU A 1 98 ? 4.634 3.999 -12.279 1.00 97.81 98 LEU A N 1
ATOM 739 C CA . LEU A 1 98 ? 5.025 2.604 -12.060 1.00 97.81 98 LEU A CA 1
ATOM 740 C C . LEU A 1 98 ? 5.833 2.119 -13.266 1.00 97.81 98 LEU A C 1
ATOM 742 O O . LEU A 1 98 ? 5.620 2.577 -14.391 1.00 97.81 98 LEU A O 1
ATOM 746 N N . GLN A 1 99 ? 6.704 1.138 -13.063 1.00 96.62 99 GLN A N 1
ATOM 747 C CA . GLN A 1 99 ? 7.303 0.392 -14.172 1.00 96.62 99 GLN A CA 1
ATOM 748 C C . GLN A 1 99 ? 6.221 -0.458 -14.879 1.00 96.62 99 GLN A C 1
ATOM 750 O O . GLN A 1 99 ? 5.160 -0.697 -14.290 1.00 96.62 99 GLN A O 1
ATOM 755 N N . PRO A 1 100 ? 6.383 -0.833 -16.159 1.00 95.00 100 PRO A N 1
ATOM 756 C CA . PRO A 1 100 ? 5.255 -1.214 -17.023 1.00 95.00 100 PRO A CA 1
ATOM 757 C C . PRO A 1 100 ? 4.567 -2.565 -16.732 1.00 95.00 100 PRO A C 1
ATOM 759 O O . PRO A 1 100 ? 3.403 -2.733 -17.105 1.00 95.00 100 PRO A O 1
ATOM 762 N N . TYR A 1 101 ? 5.225 -3.520 -16.072 1.00 93.94 101 TYR A N 1
ATOM 763 C CA . TYR A 1 101 ? 4.765 -4.914 -15.968 1.00 93.94 101 TYR A CA 1
ATOM 764 C C . TYR A 1 101 ? 4.550 -5.361 -14.508 1.00 93.94 101 TYR A C 1
ATOM 766 O O . TYR A 1 101 ? 4.199 -4.522 -13.684 1.00 93.94 101 TYR A O 1
ATOM 774 N N . CYS A 1 102 ? 4.654 -6.670 -14.207 1.00 90.50 102 CYS A N 1
ATOM 775 C CA . CYS A 1 102 ? 4.245 -7.403 -12.987 1.00 90.50 102 CYS A CA 1
ATOM 776 C C . CYS A 1 102 ? 2.819 -7.117 -12.464 1.00 90.50 102 CYS A C 1
ATOM 778 O O . CYS A 1 102 ? 2.018 -8.040 -12.328 1.00 90.50 102 CYS A O 1
ATOM 780 N N . ASN A 1 103 ? 2.484 -5.852 -12.192 1.00 95.31 103 ASN A N 1
ATOM 781 C CA . ASN A 1 103 ? 1.177 -5.340 -11.780 1.00 95.31 103 ASN A CA 1
ATOM 782 C C . ASN A 1 103 ? 0.561 -6.112 -10.607 1.00 95.31 103 ASN A C 1
ATOM 784 O O . ASN A 1 103 ? -0.658 -6.261 -10.514 1.00 95.31 103 ASN A O 1
ATOM 788 N N . ARG A 1 104 ? 1.403 -6.615 -9.701 1.00 95.88 104 ARG A N 1
ATOM 789 C CA . ARG A 1 104 ? 0.949 -7.393 -8.554 1.00 95.88 104 ARG A CA 1
ATOM 790 C C . ARG A 1 104 ? 0.340 -6.439 -7.544 1.00 95.88 104 ARG A C 1
ATOM 792 O O . ARG A 1 104 ? 1.048 -5.634 -6.952 1.00 95.88 104 ARG A O 1
ATOM 799 N N . GLU A 1 105 ? -0.965 -6.541 -7.342 1.00 97.94 105 GLU A N 1
ATOM 800 C CA . GLU A 1 105 ? -1.710 -5.737 -6.376 1.00 97.94 105 GLU A CA 1
ATOM 801 C C . GLU A 1 105 ? -2.314 -6.588 -5.257 1.00 97.94 105 GLU A C 1
ATOM 803 O O . GLU A 1 105 ? -2.568 -7.784 -5.438 1.00 97.94 105 GLU A O 1
ATOM 808 N N . GLY A 1 106 ? -2.550 -5.957 -4.109 1.00 98.00 106 GLY A N 1
ATOM 809 C CA . GLY A 1 106 ? -3.329 -6.519 -3.015 1.00 98.00 106 GLY A CA 1
ATOM 810 C C . GLY A 1 106 ? -2.744 -6.259 -1.635 1.00 98.00 106 GLY A C 1
ATOM 811 O O . GLY A 1 106 ? -2.237 -5.171 -1.354 1.00 98.00 106 GLY A O 1
ATOM 812 N N . PHE A 1 107 ? -2.878 -7.257 -0.764 1.00 98.44 107 PHE A N 1
ATOM 813 C CA . PHE A 1 107 ? -2.348 -7.261 0.595 1.00 98.44 107 PHE A CA 1
ATOM 814 C C . PHE A 1 107 ? -1.027 -8.025 0.657 1.00 98.44 107 PHE A C 1
ATOM 816 O O . PHE A 1 107 ? -0.888 -9.059 0.002 1.00 98.44 107 PHE A O 1
ATOM 823 N N . ASN A 1 108 ? -0.095 -7.556 1.492 1.00 97.25 108 ASN A N 1
ATOM 824 C CA . ASN A 1 108 ? 1.259 -8.103 1.632 1.00 97.25 108 ASN A CA 1
ATOM 825 C C . ASN A 1 108 ? 1.906 -8.320 0.258 1.00 97.25 108 ASN A C 1
ATOM 827 O O . ASN A 1 108 ? 2.295 -9.429 -0.103 1.00 97.25 108 ASN A O 1
ATOM 831 N N . THR A 1 109 ? 1.935 -7.268 -0.551 1.00 94.81 109 THR A N 1
ATOM 832 C CA . THR A 1 109 ? 2.465 -7.303 -1.907 1.00 94.81 109 THR A CA 1
ATOM 833 C C . THR A 1 109 ? 3.989 -7.213 -1.847 1.00 94.81 109 THR A C 1
ATOM 835 O O . THR A 1 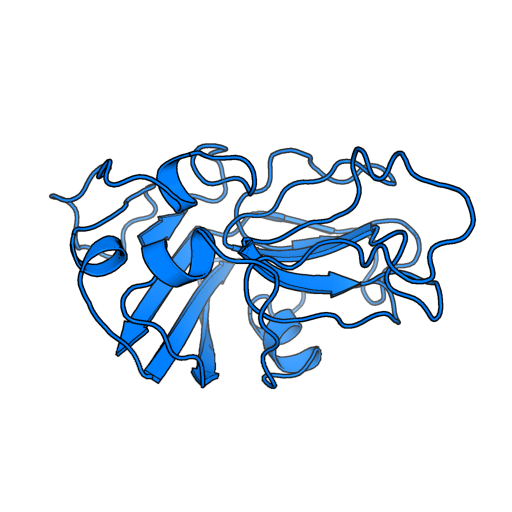109 ? 4.552 -6.208 -1.418 1.00 94.81 109 THR A O 1
ATOM 838 N N . LEU A 1 110 ? 4.657 -8.280 -2.271 1.00 90.62 110 LEU A N 1
ATOM 839 C CA . LEU A 1 110 ? 6.111 -8.412 -2.347 1.00 90.62 110 LEU A CA 1
ATOM 840 C C . LEU A 1 110 ? 6.497 -9.207 -3.600 1.00 90.62 110 LEU A C 1
ATOM 842 O O . LEU A 1 110 ? 5.615 -9.776 -4.258 1.00 90.62 110 LEU A O 1
ATOM 846 N N . ALA A 1 111 ? 7.798 -9.264 -3.898 1.00 84.12 111 ALA A N 1
ATOM 847 C CA . ALA A 1 111 ? 8.329 -10.098 -4.968 1.00 84.12 111 ALA A CA 1
ATOM 848 C C . ALA A 1 111 ? 7.813 -11.543 -4.869 1.00 84.12 111 ALA A C 1
ATOM 850 O O . ALA A 1 111 ? 7.722 -12.130 -3.786 1.00 84.12 111 ALA A O 1
ATOM 851 N N . TYR A 1 112 ? 7.442 -12.110 -6.012 1.00 77.62 112 TYR A N 1
ATOM 852 C CA . TYR A 1 112 ? 7.127 -13.530 -6.107 1.00 77.62 112 TYR A CA 1
ATOM 853 C C . TYR A 1 112 ? 8.426 -14.328 -5.961 1.00 77.62 112 TYR A C 1
ATOM 855 O O . TYR A 1 112 ? 9.452 -13.849 -6.398 1.00 77.62 112 TYR A O 1
ATOM 863 N N . SER A 1 113 ? 8.417 -15.520 -5.358 1.00 63.94 113 SER A N 1
ATOM 864 C CA . SER A 1 113 ? 9.636 -16.340 -5.212 1.00 63.94 113 SER A CA 1
ATOM 865 C C . SER A 1 113 ? 9.648 -17.603 -6.081 1.00 63.94 113 SER A C 1
ATOM 867 O O . SER A 1 113 ? 10.698 -18.207 -6.263 1.00 63.94 113 SER A O 1
ATOM 869 N N . GLY A 1 114 ? 8.502 -18.024 -6.630 1.00 64.50 114 GLY A N 1
ATOM 870 C CA . GLY A 1 114 ? 8.331 -19.371 -7.196 1.00 64.50 114 GLY A CA 1
ATOM 871 C C . GLY A 1 114 ? 9.027 -19.642 -8.536 1.00 64.50 114 GLY A C 1
ATOM 872 O O . GLY A 1 114 ? 9.391 -20.783 -8.787 1.00 64.50 114 GLY A O 1
ATOM 873 N N . ASN A 1 115 ? 9.232 -18.621 -9.375 1.00 64.00 115 ASN A N 1
ATOM 874 C CA . ASN A 1 115 ? 9.861 -18.747 -10.704 1.00 64.00 115 ASN A CA 1
ATOM 875 C C . ASN A 1 115 ? 11.032 -17.770 -10.896 1.00 64.00 115 ASN A C 1
ATOM 877 O O . ASN A 1 115 ? 11.423 -17.476 -12.023 1.00 64.00 115 ASN A O 1
ATOM 881 N N . CYS A 1 116 ? 11.565 -17.228 -9.804 1.00 72.06 116 CYS A N 1
ATOM 882 C CA . CYS A 1 116 ? 12.598 -16.207 -9.874 1.00 72.06 116 CYS A CA 1
ATOM 883 C C . CYS A 1 116 ? 13.960 -16.861 -10.029 1.00 72.06 116 CYS A C 1
ATOM 885 O O . CYS A 1 116 ? 14.394 -17.634 -9.175 1.00 72.06 116 CYS A O 1
ATOM 887 N N . TYR A 1 117 ? 14.594 -16.615 -11.176 1.00 54.31 117 TYR A N 1
ATOM 888 C CA . TYR A 1 117 ? 15.866 -17.222 -11.545 1.00 54.31 117 TYR A CA 1
ATOM 889 C C . TYR A 1 117 ? 16.968 -16.799 -10.568 1.00 54.31 117 TYR A C 1
ATOM 891 O O . TYR A 1 117 ? 17.492 -15.697 -10.658 1.00 54.31 117 TYR A O 1
ATOM 899 N N . GLY A 1 118 ? 17.346 -17.701 -9.660 1.00 50.91 118 GLY A N 1
ATOM 900 C CA . GLY A 1 118 ? 18.643 -17.707 -8.972 1.00 50.91 118 GLY A CA 1
ATOM 901 C C . GLY A 1 118 ? 18.924 -16.593 -7.957 1.00 50.91 118 GLY A C 1
ATOM 902 O O . GLY A 1 118 ? 19.847 -16.759 -7.162 1.00 50.91 118 GLY A O 1
ATOM 903 N N . ASP A 1 119 ? 18.151 -15.508 -7.924 1.00 46.56 119 ASP A N 1
ATOM 904 C CA . ASP A 1 119 ? 18.295 -14.457 -6.921 1.00 46.56 119 ASP A CA 1
ATOM 905 C C . ASP A 1 119 ? 17.417 -14.758 -5.702 1.00 46.56 119 ASP A C 1
ATOM 907 O O . ASP A 1 119 ? 16.240 -14.417 -5.619 1.00 46.56 119 ASP A O 1
ATOM 911 N N . THR A 1 120 ? 17.987 -15.462 -4.729 1.00 46.28 120 THR A N 1
ATOM 912 C CA . THR A 1 120 ? 17.333 -15.700 -3.436 1.00 46.28 120 THR A CA 1
ATOM 913 C C . THR A 1 120 ? 17.464 -14.505 -2.487 1.00 46.28 120 THR A C 1
ATOM 915 O O . THR A 1 120 ? 16.912 -14.532 -1.388 1.00 46.28 120 THR A O 1
ATOM 918 N N . SER A 1 121 ? 18.177 -13.452 -2.895 1.00 53.84 121 SER A N 1
ATOM 919 C CA . SER A 1 121 ? 18.469 -12.250 -2.124 1.00 53.84 121 SER A CA 1
ATOM 920 C C . SER A 1 121 ? 17.609 -11.082 -2.619 1.00 53.84 121 SER A C 1
ATOM 922 O O . SER A 1 121 ? 1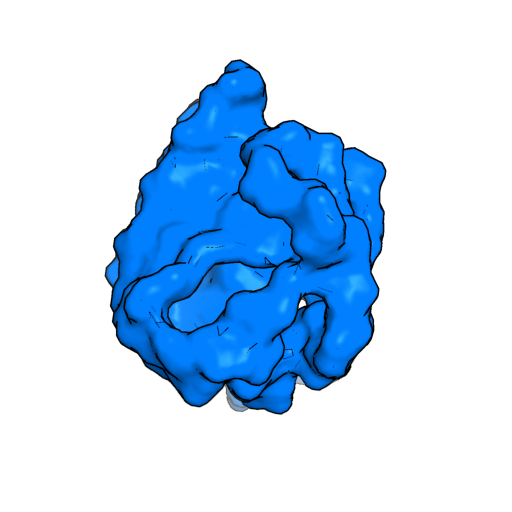8.117 -10.035 -3.012 1.00 53.84 121 SER A O 1
ATOM 924 N N . HIS A 1 122 ? 16.284 -11.218 -2.490 1.00 62.62 122 HIS A N 1
ATOM 925 C CA . HIS A 1 122 ? 15.281 -10.163 -2.735 1.00 62.62 122 HIS A CA 1
ATOM 926 C C . HIS A 1 122 ? 15.377 -8.985 -1.735 1.00 62.62 122 HIS A C 1
ATOM 928 O O . HIS A 1 122 ? 14.387 -8.333 -1.391 1.00 62.62 122 HIS A O 1
ATOM 934 N N . THR A 1 123 ? 16.557 -8.733 -1.173 1.00 69.38 123 THR A N 1
ATOM 935 C CA . THR A 1 123 ? 16.807 -7.638 -0.248 1.00 69.38 123 THR A CA 1
ATOM 936 C C . THR A 1 123 ? 16.694 -6.324 -1.002 1.00 69.38 123 THR A C 1
ATOM 938 O O . THR A 1 123 ? 17.495 -6.050 -1.888 1.00 69.38 123 THR A O 1
ATOM 941 N N . GLY A 1 124 ? 15.721 -5.500 -0.627 1.00 84.44 124 GLY A N 1
ATOM 942 C CA . GLY A 1 124 ? 15.563 -4.158 -1.181 1.00 84.44 124 GLY A CA 1
ATOM 943 C C . GLY A 1 124 ? 14.557 -4.039 -2.322 1.00 84.44 124 GLY A C 1
ATOM 944 O O . GLY A 1 124 ? 14.263 -2.907 -2.692 1.00 84.44 124 GLY A O 1
ATOM 945 N N . VAL A 1 125 ? 13.970 -5.133 -2.822 1.00 91.19 125 VAL A N 1
ATOM 946 C CA . VAL A 1 125 ? 12.859 -5.050 -3.789 1.00 91.19 125 VAL A CA 1
ATOM 947 C C . VAL A 1 125 ? 11.673 -4.285 -3.200 1.00 91.19 125 VAL A C 1
ATOM 949 O O . VAL A 1 125 ? 11.432 -4.306 -1.987 1.00 91.19 125 VAL A O 1
ATOM 952 N N . ALA A 1 126 ? 10.915 -3.621 -4.065 1.00 94.50 126 ALA A N 1
ATOM 953 C CA . ALA A 1 126 ? 9.729 -2.880 -3.684 1.00 94.50 126 ALA A CA 1
ATOM 954 C C . ALA A 1 126 ? 8.682 -3.824 -3.076 1.00 94.50 126 ALA A C 1
ATOM 956 O O . ALA A 1 126 ? 8.315 -4.857 -3.646 1.00 94.50 126 ALA A O 1
ATOM 957 N N . ARG A 1 127 ? 8.174 -3.448 -1.904 1.00 95.69 127 ARG A N 1
ATOM 958 C CA . ARG A 1 127 ? 7.088 -4.142 -1.209 1.00 95.69 127 ARG A CA 1
ATOM 959 C C . ARG A 1 127 ? 6.120 -3.146 -0.592 1.00 95.69 127 ARG A C 1
ATOM 961 O O . ARG A 1 127 ? 6.508 -2.043 -0.210 1.00 95.69 127 ARG A O 1
ATOM 968 N N . VAL A 1 128 ? 4.848 -3.525 -0.503 1.00 97.94 128 VAL A N 1
ATOM 969 C CA . VAL A 1 128 ? 3.776 -2.685 0.046 1.00 97.94 128 VAL A CA 1
ATOM 970 C C . VAL A 1 128 ? 2.723 -3.542 0.752 1.00 97.94 128 VAL A C 1
ATOM 972 O O . VAL A 1 128 ? 2.333 -4.597 0.258 1.00 97.94 128 VAL A O 1
ATOM 975 N N . ARG A 1 129 ? 2.270 -3.132 1.941 1.00 98.31 129 ARG A N 1
ATOM 976 C CA . ARG A 1 129 ? 1.293 -3.910 2.728 1.00 98.31 129 ARG A CA 1
ATOM 977 C C . ARG A 1 129 ? -0.090 -3.903 2.112 1.00 98.31 129 ARG A C 1
ATOM 979 O O . ARG A 1 129 ? -0.777 -4.915 2.183 1.00 98.31 129 ARG A O 1
ATOM 986 N N . ILE A 1 130 ? -0.495 -2.778 1.537 1.00 98.75 130 ILE A N 1
ATOM 987 C CA . ILE A 1 130 ? -1.753 -2.633 0.808 1.00 98.75 130 ILE A CA 1
ATOM 988 C C . ILE A 1 130 ? -1.470 -1.759 -0.402 1.00 98.75 130 ILE A C 1
ATOM 990 O O . ILE A 1 130 ? -1.269 -0.553 -0.249 1.00 98.75 130 ILE A O 1
ATOM 994 N N . GLY A 1 131 ? -1.410 -2.352 -1.586 1.00 98.62 131 GLY A N 1
ATOM 995 C CA . GLY A 1 131 ? -0.965 -1.621 -2.762 1.00 98.62 131 GLY A CA 1
ATOM 996 C C . GLY A 1 131 ? -0.569 -2.495 -3.932 1.00 98.62 131 GLY A C 1
ATOM 997 O O . GLY A 1 131 ? -0.773 -3.710 -3.928 1.00 98.62 131 GLY A O 1
ATOM 998 N N . ILE A 1 132 ? 0.045 -1.846 -4.912 1.00 98.69 132 ILE A N 1
ATOM 999 C CA . ILE A 1 132 ? 0.586 -2.451 -6.124 1.00 98.69 132 ILE A CA 1
ATOM 1000 C C . ILE A 1 132 ? 2.105 -2.305 -6.155 1.00 98.69 132 ILE A C 1
ATOM 1002 O O . ILE A 1 132 ? 2.635 -1.271 -5.742 1.00 98.69 132 ILE A O 1
ATOM 1006 N N . ILE A 1 133 ? 2.785 -3.328 -6.666 1.00 97.44 133 ILE A N 1
ATOM 1007 C CA . ILE A 1 133 ? 4.192 -3.269 -7.064 1.00 97.44 133 ILE A CA 1
ATOM 1008 C C . ILE A 1 133 ? 4.335 -3.615 -8.547 1.00 97.44 133 ILE A C 1
ATOM 1010 O O . ILE A 1 133 ? 3.519 -4.361 -9.101 1.00 97.44 133 ILE A O 1
ATOM 1014 N N . ALA A 1 134 ? 5.368 -3.077 -9.184 1.00 96.25 134 ALA A N 1
ATOM 1015 C CA . ALA A 1 134 ? 5.663 -3.317 -10.589 1.00 96.25 134 ALA A CA 1
ATOM 1016 C C . ALA A 1 134 ? 7.173 -3.262 -10.876 1.00 96.25 134 ALA A C 1
ATOM 1018 O O . ALA A 1 134 ? 7.943 -2.740 -10.070 1.00 96.25 134 ALA A O 1
ATOM 1019 N N . ASN A 1 135 ? 7.553 -3.796 -12.035 1.00 94.19 135 ASN A N 1
ATOM 1020 C CA . ASN A 1 135 ? 8.894 -3.796 -12.629 1.00 94.19 135 ASN A CA 1
ATOM 1021 C C . ASN A 1 135 ? 8.825 -3.739 -14.164 1.00 94.19 135 ASN A C 1
ATOM 1023 O O . ASN A 1 135 ? 7.751 -3.595 -14.757 1.00 94.19 135 ASN A O 1
ATOM 1027 N N . GLN A 1 136 ? 9.991 -3.799 -14.800 1.00 91.88 136 GLN A N 1
ATOM 1028 C CA . GLN A 1 136 ? 10.218 -3.828 -16.245 1.00 91.88 136 GLN A CA 1
ATOM 1029 C C . GLN A 1 136 ? 10.364 -5.248 -16.817 1.00 91.88 136 GLN A C 1
ATOM 1031 O O . GLN A 1 136 ? 10.446 -5.391 -18.037 1.00 91.88 136 GLN A O 1
ATOM 1036 N N . GLU A 1 137 ? 10.359 -6.290 -15.985 1.00 89.19 137 GLU A N 1
ATOM 1037 C CA . GLU A 1 137 ? 10.343 -7.688 -16.421 1.00 89.19 137 GLU A CA 1
ATOM 1038 C C . GLU A 1 137 ? 8.920 -8.260 -16.542 1.00 89.19 137 GLU A C 1
ATOM 1040 O O . GLU A 1 137 ? 7.962 -7.772 -15.953 1.00 89.19 137 GLU A O 1
ATOM 1045 N N . ASN A 1 138 ? 8.773 -9.361 -17.284 1.00 83.38 138 ASN A N 1
ATOM 1046 C CA . ASN A 1 138 ? 7.488 -10.061 -17.440 1.00 83.38 138 ASN A CA 1
ATOM 1047 C C . ASN A 1 138 ? 7.110 -10.941 -16.231 1.00 83.38 138 ASN A C 1
ATOM 1049 O O . ASN A 1 138 ? 6.093 -11.635 -16.259 1.00 83.38 138 ASN A O 1
ATOM 1053 N N . ASP A 1 139 ? 7.928 -10.931 -15.183 1.00 87.31 139 ASP A N 1
ATOM 1054 C CA . ASP A 1 139 ? 7.711 -11.615 -13.914 1.00 87.31 139 ASP A CA 1
ATOM 1055 C C . ASP A 1 139 ? 7.680 -10.603 -12.760 1.00 87.31 139 ASP A C 1
ATOM 1057 O O . ASP A 1 139 ? 7.884 -9.412 -12.954 1.00 87.31 139 ASP A O 1
ATOM 1061 N N . CYS A 1 140 ? 7.399 -11.074 -11.546 1.00 89.69 140 CYS A N 1
ATOM 1062 C CA . CYS A 1 140 ? 7.342 -10.241 -10.343 1.00 89.69 140 CYS A CA 1
ATOM 1063 C C . CYS A 1 140 ? 8.536 -10.484 -9.408 1.00 89.69 140 CYS A C 1
ATOM 1065 O O . CYS A 1 140 ? 8.346 -10.493 -8.190 1.00 89.69 140 CYS A O 1
ATOM 1067 N N . CYS A 1 141 ? 9.723 -10.761 -9.947 1.00 87.12 141 CYS A N 1
ATOM 1068 C CA . CYS A 1 141 ? 10.894 -11.154 -9.160 1.00 87.12 141 CYS A CA 1
ATOM 1069 C C . CYS A 1 141 ? 11.700 -9.963 -8.643 1.00 87.12 141 CYS A C 1
ATOM 1071 O O . CYS A 1 141 ? 12.142 -9.966 -7.500 1.00 87.12 141 CYS A O 1
ATOM 1073 N N . SER A 1 142 ? 11.812 -8.900 -9.434 1.00 89.31 142 SER A N 1
ATOM 1074 C CA . SER A 1 142 ? 12.551 -7.681 -9.086 1.00 89.31 142 SER A CA 1
ATOM 1075 C C . SER A 1 142 ? 11.688 -6.412 -9.151 1.00 89.31 142 SER A C 1
ATOM 1077 O O . SER A 1 142 ? 11.981 -5.523 -9.939 1.00 89.31 142 SER A O 1
ATOM 1079 N N . PRO A 1 143 ? 10.592 -6.291 -8.374 1.00 92.62 143 PRO A N 1
ATOM 1080 C CA . PRO A 1 143 ? 9.832 -5.044 -8.282 1.00 92.62 143 PRO A CA 1
ATOM 1081 C C . PRO A 1 143 ? 10.707 -3.847 -7.881 1.00 92.62 143 PRO A C 1
ATOM 1083 O O . PRO A 1 143 ? 11.275 -3.866 -6.789 1.00 92.62 143 PRO A O 1
ATOM 1086 N N . ASP A 1 144 ? 10.732 -2.781 -8.688 1.00 92.31 144 ASP A N 1
ATOM 1087 C CA . ASP A 1 144 ? 11.432 -1.520 -8.365 1.00 92.31 144 ASP A CA 1
ATOM 1088 C C . ASP A 1 144 ? 10.482 -0.314 -8.270 1.00 92.31 144 ASP A C 1
ATOM 1090 O O . ASP A 1 144 ? 10.897 0.842 -8.168 1.00 92.31 144 ASP A O 1
ATOM 1094 N N . SER A 1 145 ? 9.174 -0.571 -8.270 1.00 96.75 145 SER A N 1
ATOM 1095 C CA . SER A 1 145 ? 8.163 0.464 -8.096 1.00 96.75 145 SER A CA 1
ATOM 1096 C C . SER A 1 145 ? 6.982 -0.018 -7.264 1.00 96.75 145 SER A C 1
ATOM 1098 O O . SER A 1 145 ? 6.620 -1.197 -7.279 1.00 96.75 145 SER A O 1
ATOM 1100 N N . ARG A 1 146 ? 6.382 0.901 -6.503 1.00 97.81 146 ARG A N 1
ATOM 1101 C CA . ARG A 1 146 ? 5.264 0.641 -5.593 1.00 97.81 146 ARG A CA 1
ATOM 1102 C C . ARG A 1 146 ? 4.339 1.846 -5.444 1.00 97.81 146 ARG A C 1
ATOM 1104 O O . ARG A 1 146 ? 4.784 2.993 -5.455 1.00 97.81 146 ARG A O 1
ATOM 1111 N N . ILE A 1 147 ? 3.050 1.581 -5.241 1.00 98.69 147 ILE A N 1
ATOM 1112 C CA . ILE A 1 147 ? 2.050 2.560 -4.788 1.00 98.69 147 ILE A CA 1
ATOM 1113 C C . ILE A 1 147 ? 1.212 1.928 -3.681 1.00 98.69 147 ILE A C 1
ATOM 1115 O O . ILE A 1 147 ? 0.721 0.814 -3.853 1.00 98.69 147 ILE A O 1
ATOM 1119 N N . GLY A 1 148 ? 0.991 2.641 -2.575 1.00 98.50 148 GLY A N 1
ATOM 1120 C CA . GLY A 1 148 ? 0.036 2.210 -1.551 1.00 98.50 148 GLY A CA 1
ATOM 1121 C C . GLY A 1 148 ? 0.425 2.589 -0.128 1.00 98.50 148 GLY A C 1
ATOM 1122 O O . GLY A 1 148 ? 0.990 3.656 0.095 1.00 98.50 148 GLY A O 1
ATOM 1123 N N . LEU A 1 149 ? 0.078 1.722 0.828 1.00 98.62 149 LEU A N 1
ATOM 1124 C CA . LEU A 1 149 ? 0.343 1.855 2.263 1.00 98.62 149 LEU A CA 1
ATOM 1125 C C . LEU A 1 149 ? 1.265 0.740 2.760 1.00 98.62 149 LEU A C 1
ATOM 1127 O O . LEU A 1 149 ? 1.131 -0.417 2.365 1.00 98.62 149 LEU A O 1
ATOM 1131 N N . GLY A 1 150 ? 2.153 1.071 3.687 1.00 98.31 150 GLY A N 1
ATOM 1132 C CA . GLY A 1 150 ? 3.180 0.167 4.185 1.00 98.31 150 GLY A CA 1
ATOM 1133 C C . GLY A 1 150 ? 4.254 -0.137 3.160 1.00 98.31 150 GLY A C 1
ATOM 1134 O O . GLY A 1 150 ? 4.573 -1.305 2.979 1.00 98.31 150 GLY A O 1
ATOM 1135 N N . GLY A 1 151 ? 4.754 0.887 2.468 1.00 97.62 151 GLY A N 1
ATOM 1136 C CA . GLY A 1 151 ? 5.848 0.768 1.507 1.00 97.62 151 GLY A CA 1
ATOM 1137 C C . GLY A 1 151 ? 7.214 0.556 2.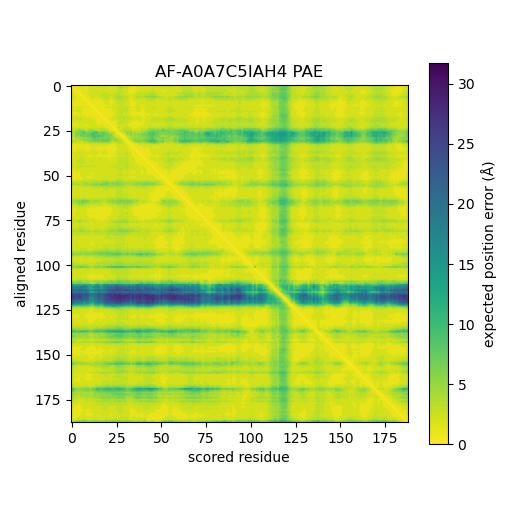167 1.00 97.62 151 GLY A C 1
ATOM 1138 O O . GLY A 1 151 ? 7.457 1.049 3.268 1.00 97.62 151 GLY A O 1
ATOM 1139 N N . GLU A 1 152 ? 8.090 -0.190 1.497 1.00 95.75 152 GLU A N 1
ATOM 1140 C CA . GLU A 1 152 ? 9.520 -0.331 1.813 1.00 95.75 152 GLU A CA 1
ATOM 1141 C C . GLU A 1 152 ? 10.268 -0.896 0.590 1.00 95.75 152 GLU A C 1
ATOM 1143 O O . GLU A 1 152 ? 9.654 -1.546 -0.261 1.00 95.75 152 GLU A O 1
ATOM 1148 N N . GLY A 1 153 ? 11.577 -0.656 0.502 1.00 93.62 153 GLY A N 1
ATOM 1149 C CA . GLY A 1 153 ? 12.434 -1.123 -0.596 1.00 93.62 153 GLY A CA 1
ATOM 1150 C C . GLY A 1 153 ? 13.345 -0.016 -1.120 1.00 93.62 153 GLY A C 1
ATOM 1151 O O . GLY A 1 153 ? 12.937 1.142 -1.166 1.00 93.62 153 GLY A O 1
ATOM 1152 N N . SER A 1 154 ? 14.569 -0.378 -1.493 1.00 94.06 154 SER A N 1
ATOM 1153 C CA . SER A 1 154 ? 15.660 0.524 -1.888 1.00 94.06 154 SER A CA 1
ATOM 1154 C C . SER A 1 154 ? 16.213 0.243 -3.288 1.00 94.06 154 SER A C 1
ATOM 1156 O O . SER A 1 154 ? 17.129 0.933 -3.743 1.00 94.06 154 SER A O 1
ATOM 1158 N N . TYR A 1 155 ? 15.695 -0.782 -3.969 1.00 89.75 155 TYR A N 1
ATOM 1159 C CA . TYR A 1 155 ? 16.152 -1.164 -5.299 1.00 89.75 155 TYR A CA 1
ATOM 1160 C C . TYR A 1 155 ? 16.047 0.002 -6.270 1.00 89.75 155 TYR A C 1
ATOM 1162 O O . TYR A 1 155 ? 15.113 0.800 -6.218 1.00 89.75 155 TYR A O 1
ATOM 1170 N N . CYS A 1 156 ? 17.061 0.106 -7.122 1.00 89.88 156 CYS A N 1
ATOM 1171 C CA . CYS A 1 156 ? 17.179 1.151 -8.125 1.00 89.88 156 CYS A CA 1
ATOM 1172 C C . CYS A 1 156 ? 17.067 2.592 -7.574 1.00 89.88 156 CYS A C 1
ATOM 1174 O O . CYS A 1 156 ? 16.677 3.507 -8.293 1.00 89.88 156 CYS A O 1
ATOM 1176 N N . GLY A 1 157 ? 17.421 2.817 -6.300 1.00 91.56 157 GLY A N 1
ATOM 1177 C CA . GLY A 1 157 ? 17.454 4.151 -5.688 1.00 91.56 157 GLY A CA 1
ATOM 1178 C C . GLY A 1 157 ? 16.122 4.638 -5.108 1.00 91.56 157 GLY A C 1
ATOM 1179 O O . GLY A 1 157 ? 15.998 5.828 -4.832 1.00 91.56 157 GLY A O 1
ATOM 1180 N N . GLN A 1 158 ? 15.140 3.752 -4.914 1.00 94.69 158 GLN A N 1
ATOM 1181 C CA . GLN A 1 158 ? 13.912 4.071 -4.177 1.00 94.69 158 GLN A CA 1
ATOM 1182 C C . GLN A 1 158 ? 14.209 4.585 -2.758 1.00 94.69 158 GLN A C 1
ATOM 1184 O O . GLN A 1 158 ? 15.187 4.177 -2.125 1.00 94.69 158 GLN A O 1
ATOM 1189 N N . ASP A 1 159 ? 13.310 5.412 -2.222 1.00 95.25 159 ASP A N 1
ATOM 1190 C CA . ASP A 1 159 ? 13.314 5.781 -0.807 1.00 95.25 159 ASP A CA 1
ATOM 1191 C C . ASP A 1 159 ? 12.948 4.542 0.042 1.00 95.25 159 ASP A C 1
ATOM 1193 O O . ASP A 1 159 ? 11.812 4.048 -0.049 1.00 95.25 159 ASP A O 1
ATOM 1197 N N . PRO A 1 160 ? 13.867 4.011 0.876 1.00 94.25 160 PRO A N 1
ATOM 1198 C CA . PRO A 1 160 ? 13.607 2.812 1.673 1.00 94.25 160 PRO A CA 1
ATOM 1199 C C . PRO A 1 160 ? 12.480 3.010 2.688 1.00 94.25 160 PRO A C 1
ATOM 1201 O O . PRO A 1 160 ? 11.789 2.047 3.013 1.00 94.25 160 PRO A O 1
ATOM 1204 N N . ASP A 1 161 ? 12.248 4.251 3.121 1.00 92.94 161 ASP A N 1
ATOM 1205 C CA . ASP A 1 161 ? 11.408 4.602 4.260 1.00 92.94 161 ASP A CA 1
ATOM 1206 C C . ASP A 1 161 ? 10.183 5.432 3.849 1.00 92.94 161 ASP A C 1
ATOM 1208 O O . ASP A 1 161 ? 9.699 6.258 4.629 1.00 92.94 161 ASP A O 1
ATOM 1212 N N . ASN A 1 162 ? 9.677 5.262 2.622 1.00 96.94 162 ASN A N 1
ATOM 1213 C CA . ASN A 1 162 ? 8.393 5.831 2.201 1.00 96.94 162 ASN A CA 1
ATOM 1214 C C . ASN A 1 162 ? 7.234 4.878 2.579 1.00 96.94 162 ASN A C 1
ATOM 1216 O O . ASN A 1 162 ? 7.003 3.900 1.852 1.00 96.94 162 ASN A O 1
ATOM 1220 N N . PRO A 1 163 ? 6.490 5.135 3.683 1.00 97.06 163 PRO A N 1
ATOM 1221 C CA . PRO A 1 163 ? 5.445 4.234 4.154 1.00 97.06 163 PRO A CA 1
ATOM 1222 C C . PRO A 1 163 ? 4.156 4.369 3.348 1.00 97.06 163 PRO A C 1
ATOM 1224 O O . PRO A 1 163 ? 3.332 3.460 3.387 1.00 97.06 163 PRO A O 1
ATOM 1227 N N . SER A 1 164 ? 3.927 5.488 2.661 1.00 98.00 164 SER A N 1
ATOM 1228 C CA . SER A 1 164 ? 2.697 5.704 1.909 1.00 98.00 164 SER A CA 1
ATOM 1229 C C . SER A 1 164 ? 2.870 6.726 0.804 1.00 98.00 164 SER A C 1
ATOM 1231 O O . SER A 1 164 ? 3.370 7.825 1.033 1.00 98.00 164 SER A O 1
ATOM 1233 N N . GLY A 1 165 ? 2.388 6.381 -0.387 1.00 98.00 165 GLY A N 1
ATOM 1234 C CA . GLY A 1 165 ? 2.587 7.182 -1.588 1.00 98.00 165 GLY A CA 1
ATOM 1235 C C . GLY A 1 165 ? 3.053 6.323 -2.753 1.00 98.00 165 GLY A C 1
ATOM 1236 O O . GLY A 1 165 ? 2.556 5.209 -2.925 1.00 98.00 165 GLY A O 1
ATOM 1237 N N . ASN A 1 166 ? 3.991 6.849 -3.536 1.00 98.19 166 ASN A N 1
ATOM 1238 C CA . ASN A 1 166 ? 4.549 6.215 -4.719 1.00 98.19 166 ASN A CA 1
ATOM 1239 C C . ASN A 1 166 ? 6.075 6.304 -4.725 1.00 98.19 166 ASN A C 1
ATOM 1241 O O . ASN A 1 166 ? 6.628 7.3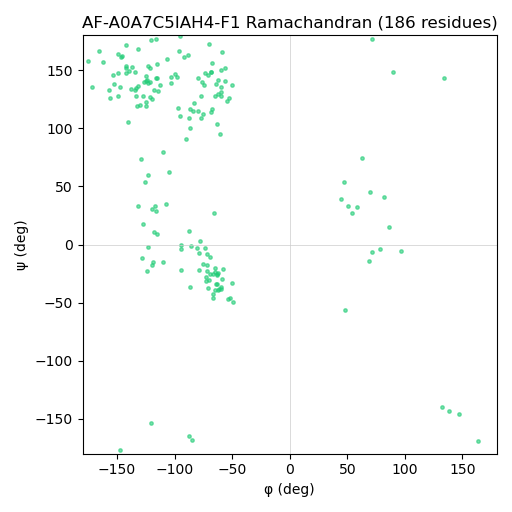98 -4.644 1.00 98.19 166 ASN A O 1
ATOM 1245 N N . GLU A 1 167 ? 6.716 5.156 -4.907 1.00 97.62 167 GLU A N 1
ATOM 1246 C CA . GLU A 1 167 ? 8.115 5.050 -5.302 1.00 97.62 167 GLU A CA 1
ATOM 1247 C C . GLU A 1 167 ? 8.176 4.412 -6.682 1.00 97.62 167 GLU A C 1
ATOM 1249 O O . GLU A 1 167 ? 7.514 3.405 -6.938 1.00 9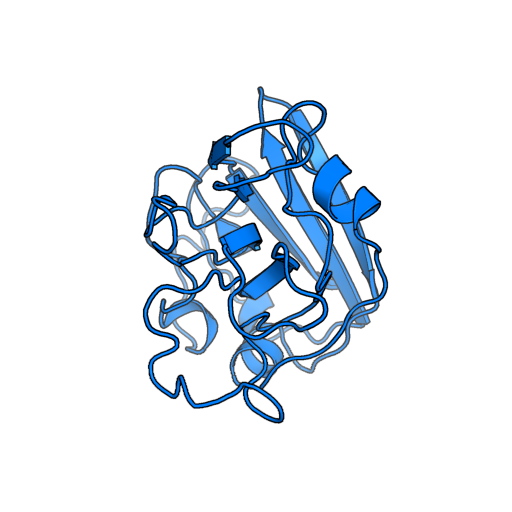7.62 167 GLU A O 1
ATOM 1254 N N . CYS A 1 168 ? 8.948 4.998 -7.580 1.00 96.38 168 CYS A N 1
ATOM 1255 C CA . CYS A 1 168 ? 9.257 4.389 -8.857 1.00 96.38 168 CYS A CA 1
ATOM 1256 C C . CYS A 1 168 ? 10.565 4.970 -9.359 1.00 96.38 168 CYS A C 1
ATOM 1258 O O . CYS A 1 168 ? 10.677 6.188 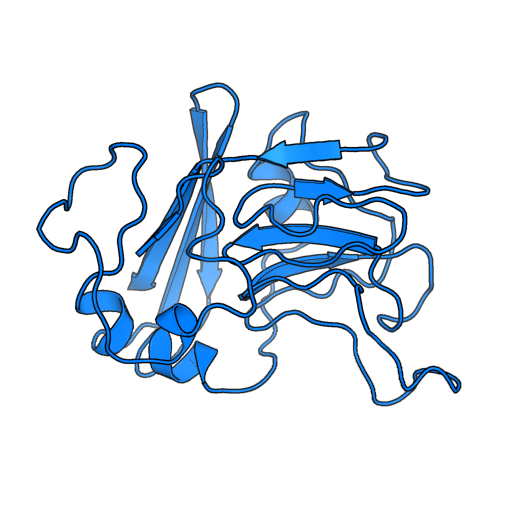-9.500 1.00 96.38 168 CYS A O 1
ATOM 1260 N N . THR A 1 169 ? 11.515 4.108 -9.686 1.00 92.06 169 THR A N 1
ATOM 1261 C CA . THR A 1 169 ? 12.726 4.487 -10.410 1.00 92.06 169 THR A CA 1
ATOM 1262 C C . THR A 1 169 ? 12.964 3.520 -11.570 1.00 92.06 169 THR A C 1
ATOM 1264 O O . THR A 1 169 ? 12.309 2.484 -11.673 1.00 92.06 169 THR A O 1
ATOM 1267 N N . CYS A 1 170 ? 13.885 3.862 -12.473 1.00 88.88 170 CYS A N 1
ATOM 1268 C CA . CYS A 1 170 ? 14.391 2.945 -13.500 1.00 88.88 170 CYS A CA 1
ATOM 1269 C C . CYS A 1 170 ? 13.330 2.448 -14.499 1.00 88.88 170 CYS A C 1
ATOM 1271 O O . CYS A 1 170 ? 12.959 1.277 -14.528 1.00 88.88 170 CYS A O 1
ATOM 1273 N N . SER A 1 171 ? 12.933 3.329 -15.424 1.00 92.06 171 SER A N 1
ATOM 1274 C CA . SER A 1 171 ? 11.966 3.060 -16.516 1.00 92.06 171 SER A CA 1
ATOM 1275 C C . SER A 1 171 ? 10.495 3.162 -16.108 1.00 92.06 171 SER A C 1
ATOM 1277 O O . SER A 1 171 ? 9.637 2.384 -16.526 1.00 92.06 171 SER A O 1
ATOM 1279 N N . CYS A 1 172 ? 10.201 4.171 -15.302 1.00 95.25 172 CYS A N 1
ATOM 1280 C CA . CYS A 1 172 ? 8.858 4.510 -14.871 1.00 95.25 172 CYS A CA 1
ATOM 1281 C C . CYS A 1 172 ? 8.039 5.213 -15.955 1.00 95.25 172 CYS A C 1
ATOM 1283 O O . CYS A 1 172 ? 8.535 6.106 -16.645 1.00 95.25 172 CYS A O 1
ATOM 1285 N N . ASP A 1 173 ? 6.757 4.866 -16.058 1.00 94.88 173 ASP A N 1
ATOM 1286 C CA . ASP A 1 173 ? 5.874 5.381 -17.109 1.00 94.88 173 ASP A CA 1
ATOM 1287 C C . ASP A 1 173 ? 5.600 6.899 -17.043 1.00 94.88 173 ASP A C 1
ATOM 1289 O O . ASP A 1 173 ? 5.315 7.509 -18.073 1.00 94.88 173 ASP A O 1
ATOM 1293 N N . LEU A 1 174 ? 5.743 7.532 -15.873 1.00 94.75 174 LEU A N 1
ATOM 1294 C CA . LEU A 1 174 ? 5.686 8.990 -15.688 1.00 94.75 174 LEU A CA 1
ATOM 1295 C C . LEU A 1 174 ? 6.995 9.566 -15.122 1.00 94.75 174 LEU A C 1
ATOM 1297 O O . LEU A 1 174 ? 6.968 10.575 -14.404 1.00 94.75 174 LEU A O 1
ATOM 1301 N N . GLY A 1 175 ? 8.126 8.929 -15.437 1.00 94.62 175 GLY A N 1
ATOM 1302 C CA . GLY A 1 175 ? 9.444 9.265 -14.896 1.00 94.62 175 GLY A CA 1
ATOM 1303 C C . GLY A 1 175 ? 9.601 8.883 -13.424 1.00 94.62 175 GLY A C 1
ATOM 1304 O O . GLY A 1 175 ? 8.657 8.383 -12.799 1.00 94.62 175 GLY A O 1
ATOM 1305 N N . ASP A 1 176 ? 10.800 9.107 -12.890 1.00 95.62 176 ASP A N 1
ATOM 1306 C CA . ASP A 1 176 ? 11.150 8.745 -11.515 1.00 95.62 176 ASP A CA 1
ATOM 1307 C C . ASP A 1 176 ? 10.318 9.542 -10.498 1.00 95.62 176 ASP A C 1
ATOM 1309 O O . ASP A 1 176 ? 10.079 10.746 -10.662 1.00 95.62 176 ASP A O 1
ATOM 1313 N N . ARG A 1 177 ? 9.852 8.867 -9.442 1.00 95.56 177 ARG A N 1
ATOM 1314 C CA . ARG A 1 177 ? 8.999 9.427 -8.386 1.00 95.56 177 ARG A CA 1
ATOM 1315 C C . ARG A 1 177 ? 9.426 8.939 -7.006 1.00 95.56 177 ARG A C 1
ATOM 1317 O O . ARG A 1 177 ? 9.549 7.741 -6.785 1.00 95.56 177 ARG A O 1
ATOM 1324 N N . HIS A 1 178 ? 9.500 9.891 -6.077 1.00 96.62 178 HIS A N 1
ATOM 1325 C CA . HIS A 1 178 ? 9.657 9.682 -4.633 1.00 96.62 178 HIS A CA 1
ATOM 1326 C C . HIS A 1 178 ? 8.544 10.424 -3.883 1.00 96.62 178 HIS A C 1
ATOM 1328 O O . HIS A 1 178 ? 8.770 11.333 -3.080 1.00 96.62 178 HIS A O 1
ATOM 1334 N N . ASN A 1 179 ? 7.296 10.155 -4.264 1.00 97.00 179 ASN A N 1
ATOM 1335 C CA . ASN A 1 179 ? 6.163 10.918 -3.765 1.00 97.00 179 ASN A CA 1
ATOM 1336 C C . ASN A 1 179 ? 5.667 10.312 -2.451 1.00 97.00 179 ASN A C 1
ATOM 1338 O O . ASN A 1 179 ? 5.013 9.269 -2.440 1.00 97.00 179 ASN A O 1
ATOM 1342 N N . ARG A 1 180 ? 5.905 11.005 -1.341 1.00 97.19 180 ARG A N 1
ATOM 1343 C CA . ARG A 1 180 ? 5.273 10.710 -0.048 1.00 97.19 180 ARG A CA 1
ATOM 1344 C C . ARG A 1 180 ? 3.853 11.290 -0.006 1.00 97.19 180 ARG A C 1
ATOM 1346 O O . ARG A 1 180 ? 3.596 12.375 -0.528 1.00 97.19 180 ARG A O 1
ATOM 1353 N N . ALA A 1 181 ? 2.927 10.576 0.624 1.00 97.50 181 ALA A N 1
ATOM 1354 C CA . ALA A 1 181 ? 1.531 10.975 0.801 1.00 97.50 181 ALA A CA 1
ATOM 1355 C C . ALA A 1 181 ? 1.029 10.556 2.187 1.00 97.50 181 ALA A C 1
ATOM 1357 O O . ALA A 1 181 ? 1.486 9.551 2.731 1.00 97.50 181 ALA A O 1
ATOM 1358 N N . ASN A 1 182 ? 0.063 11.282 2.756 1.00 97.56 182 ASN A N 1
ATOM 1359 C CA . ASN A 1 182 ? -0.598 10.809 3.977 1.00 97.56 182 ASN A CA 1
ATOM 1360 C C . ASN A 1 182 ? -1.592 9.713 3.606 1.00 97.56 182 ASN A C 1
ATOM 1362 O O . ASN A 1 182 ? -2.415 9.898 2.709 1.00 97.56 182 ASN A O 1
ATOM 1366 N N . GLY A 1 183 ? -1.501 8.573 4.274 1.00 97.56 183 GLY A N 1
ATOM 1367 C CA . GLY A 1 183 ? -2.298 7.401 3.972 1.00 97.56 183 GLY A CA 1
ATOM 1368 C C . GLY A 1 183 ? -3.444 7.198 4.946 1.00 97.56 183 GLY A C 1
ATOM 1369 O O . GLY A 1 183 ? -3.326 7.436 6.148 1.00 97.56 183 GLY A O 1
ATOM 1370 N N . PHE A 1 184 ? -4.560 6.705 4.423 1.00 97.69 184 PHE A N 1
ATOM 1371 C CA . PHE A 1 184 ? -5.754 6.390 5.190 1.00 97.69 184 PHE A CA 1
ATOM 1372 C C . PHE A 1 184 ? -6.255 5.001 4.825 1.00 97.69 184 PHE A C 1
ATOM 1374 O O . PHE A 1 184 ? -6.342 4.652 3.650 1.00 97.69 184 PHE A O 1
ATOM 1381 N N . LEU A 1 185 ? -6.627 4.229 5.839 1.00 97.62 185 LEU A N 1
ATOM 1382 C CA . LEU A 1 185 ? -7.158 2.883 5.690 1.00 97.62 185 LEU A CA 1
ATOM 1383 C C . LEU A 1 185 ? -8.446 2.729 6.488 1.00 97.62 185 LEU A C 1
ATOM 1385 O O . LEU A 1 185 ? -8.432 2.834 7.723 1.00 97.62 185 LEU A O 1
ATOM 1389 N N . PHE A 1 186 ? -9.515 2.406 5.768 1.00 97.19 186 PHE A N 1
ATOM 1390 C CA . PHE A 1 186 ? -10.836 2.089 6.294 1.00 97.19 186 PHE A CA 1
ATOM 1391 C C . PHE A 1 186 ? -11.269 0.701 5.831 1.00 97.19 186 PHE A C 1
ATOM 1393 O O . PHE A 1 186 ? -10.863 0.232 4.767 1.00 97.19 186 PHE A O 1
ATOM 1400 N N . VAL A 1 187 ? -12.126 0.072 6.627 1.00 97.75 187 VAL A N 1
ATOM 1401 C CA . VAL A 1 187 ? -12.727 -1.229 6.334 1.00 97.75 187 VAL A CA 1
ATOM 1402 C C . VAL A 1 187 ? -14.214 -1.202 6.685 1.00 97.75 187 VAL A C 1
ATOM 1404 O O . VAL A 1 187 ? -14.608 -0.418 7.554 1.00 97.75 187 VAL A O 1
ATOM 1407 N N . ARG A 1 188 ? -15.028 -2.020 6.010 1.00 92.56 188 ARG A N 1
ATOM 1408 C CA . ARG A 1 188 ? -16.446 -2.238 6.341 1.00 92.56 188 ARG A CA 1
ATOM 1409 C C . ARG A 1 188 ? -16.933 -3.635 5.964 1.00 92.56 188 ARG A C 1
ATOM 1411 O O . ARG A 1 188 ? -16.295 -4.286 5.099 1.00 92.56 188 ARG A O 1
#

pLDDT: mean 93.21, std 9.59, range [46.28, 98.75]

Sequence (188 aa):
MKTLGSSNRFIYSSSYWTDDNLYNDANPNMDPADAKYQGFTTIPFSQVRVGLQYGGTTNWLTFSGAGNSMKAVMQGGYVATNAGRDAWKNLMPGGGSLQPYCNREGFNTLAYSGNCYGDTSHTGVARVRIGIIANQENDCCSPDSRIGLGGEGSYCGQDPDNPSGNECTCSCDLGDRHNRANGFLFVR